Protein AF-A0A7S2LXE4-F1 (afdb_monomer_lite)

Foldseek 3Di:
DDPPPPQDDALQDWFKKKKKFKFADDDDDDPDDDPVSVVLLVVCCQFLNPLGRPPNFMDIWIFMKTWHQAAPCPVVPPPDDDPPPPQCVLLVHDFRTKIATDFDDDPDPDDPDPPGFTTWDQAPVGIDTWDKGIKTKHWAPDDPPFPVDPDDAQLWWIKIKMKMFTQQWDDHDSHTDHHRWIKIKIWTKTDLRSQLRLCVRLVVLVVQLVVLVVVLCQQVDPPRHDCLCVVPDPVSNVVSVVVSVVSVVSNVVSVVVNVSSCVTGDDDDDPDPPPDRDPVSVVVLPPPVFWEWDRDPRDIIIIGFIFMKTFGQRPDQPPDPDPVPRPDRPGDIHGRGTMHMYTDSPD

Structure (mmCIF, N/CA/C/O backbone):
data_AF-A0A7S2LXE4-F1
#
_entry.id   AF-A0A7S2LXE4-F1
#
loop_
_atom_site.group_PDB
_atom_site.id
_atom_site.type_symbol
_atom_site.label_atom_id
_atom_site.label_alt_id
_atom_site.label_comp_id
_atom_site.label_asym_id
_atom_site.label_entity_id
_atom_site.label_seq_id
_atom_site.pdbx_PDB_ins_code
_atom_site.Cartn_x
_atom_site.Cartn_y
_atom_site.Cartn_z
_atom_site.occupancy
_atom_site.B_iso_or_equiv
_atom_site.auth_seq_id
_atom_site.auth_comp_id
_atom_site.auth_asym_id
_atom_site.auth_atom_id
_atom_site.pdbx_PDB_model_num
ATOM 1 N N . SER A 1 1 ? 5.011 38.666 23.857 1.00 33.66 1 SER A N 1
ATOM 2 C CA . SER A 1 1 ? 4.202 37.484 24.203 1.00 33.66 1 SER A CA 1
ATOM 3 C C . SER A 1 1 ? 3.333 37.137 23.012 1.00 33.66 1 SER A C 1
ATOM 5 O O . SER A 1 1 ? 2.252 37.684 22.870 1.00 33.66 1 SER A O 1
ATOM 7 N N . SER A 1 2 ? 3.857 36.337 22.088 1.00 26.86 2 SER A N 1
ATOM 8 C CA . SER A 1 2 ? 3.171 35.932 20.858 1.00 26.86 2 SER A CA 1
ATOM 9 C C . SER A 1 2 ? 2.837 34.451 20.969 1.00 26.86 2 SER A C 1
ATOM 11 O O . SER A 1 2 ? 3.685 33.596 20.729 1.00 26.86 2 SER A O 1
ATOM 13 N N . SER A 1 3 ? 1.612 34.166 21.403 1.00 33.88 3 SER A N 1
ATOM 14 C CA . SER A 1 3 ? 1.005 32.841 21.352 1.00 33.88 3 SER A CA 1
ATOM 15 C C . SER A 1 3 ? 0.672 32.508 19.897 1.00 33.88 3 SER A C 1
ATOM 17 O O . SER A 1 3 ? -0.409 32.832 19.407 1.00 33.88 3 SER A O 1
ATOM 19 N N . SER A 1 4 ? 1.607 31.889 19.183 1.00 31.14 4 SER A N 1
ATOM 20 C CA . SER A 1 4 ? 1.288 31.171 17.952 1.00 31.14 4 SER A CA 1
ATOM 21 C C . SER A 1 4 ? 0.527 29.904 18.343 1.00 31.14 4 SER A C 1
ATOM 23 O O . SER A 1 4 ? 1.124 28.949 18.840 1.00 31.14 4 SER A O 1
ATOM 25 N N . GLN A 1 5 ? -0.796 29.939 18.184 1.00 34.84 5 GLN A N 1
ATOM 26 C CA . GLN A 1 5 ? -1.665 28.767 18.242 1.00 34.84 5 GLN A CA 1
ATOM 27 C C . GLN A 1 5 ? -1.117 27.696 17.290 1.00 34.84 5 GLN A C 1
ATOM 29 O O . GLN A 1 5 ? -1.090 27.887 16.077 1.00 34.84 5 GLN A O 1
ATOM 34 N N . LEU A 1 6 ? -0.654 26.579 17.848 1.00 34.09 6 LEU A N 1
ATOM 35 C CA . LEU A 1 6 ? -0.443 25.341 17.105 1.00 34.09 6 LEU A CA 1
ATOM 36 C C . LEU A 1 6 ? -1.834 24.782 16.774 1.00 34.09 6 LEU A C 1
ATOM 38 O O . LEU A 1 6 ? -2.503 24.246 17.648 1.00 34.09 6 LEU A O 1
ATOM 42 N N . THR A 1 7 ? -2.292 24.958 15.534 1.00 43.12 7 THR A N 1
ATOM 43 C CA . THR A 1 7 ? -3.606 24.503 15.033 1.00 43.12 7 THR A CA 1
ATOM 44 C C . THR A 1 7 ? -3.596 23.067 14.496 1.00 43.12 7 THR A C 1
ATOM 46 O O . THR A 1 7 ? -4.497 22.675 13.764 1.00 43.12 7 THR A O 1
ATOM 49 N N . SER A 1 8 ? -2.591 22.259 14.842 1.00 46.75 8 SER A N 1
ATOM 50 C CA . SER A 1 8 ? -2.578 20.827 14.518 1.00 46.75 8 SER A CA 1
ATOM 51 C C . SER A 1 8 ? -2.371 20.008 15.792 1.00 46.75 8 SER A C 1
ATOM 53 O O . SER A 1 8 ? -1.515 20.378 16.605 1.00 46.75 8 SER A O 1
ATOM 55 N N . PRO A 1 9 ? -3.140 18.919 15.994 1.00 49.88 9 PRO A N 1
ATOM 56 C CA . PRO A 1 9 ? -2.876 17.967 17.063 1.00 49.88 9 PRO A CA 1
ATOM 57 C C . PRO A 1 9 ? -1.416 17.533 16.995 1.00 49.88 9 PRO A C 1
ATOM 59 O O . PRO A 1 9 ? -0.875 17.320 15.906 1.00 49.88 9 PRO A O 1
ATOM 62 N N . SER A 1 10 ? -0.768 17.415 18.153 1.00 50.81 10 SER A N 1
ATOM 63 C CA . SER A 1 10 ? 0.589 16.887 18.190 1.00 50.81 10 SER A CA 1
ATOM 64 C C . SER A 1 10 ? 0.587 15.506 17.521 1.00 50.81 10 SER A C 1
ATOM 66 O O . SER A 1 10 ? -0.286 14.694 17.835 1.00 50.81 10 SER A O 1
ATOM 68 N N . PRO A 1 11 ? 1.565 15.179 16.658 1.00 52.91 11 PRO A N 1
ATOM 69 C CA . PRO A 1 11 ? 1.709 13.814 16.147 1.00 52.91 11 PRO A CA 1
ATOM 70 C C . PRO A 1 11 ? 1.936 12.793 17.281 1.00 52.91 11 PRO A C 1
ATOM 72 O O . PRO A 1 11 ? 1.830 11.591 17.059 1.00 52.91 11 PRO A O 1
ATOM 75 N N . TRP A 1 12 ? 2.227 13.275 18.497 1.00 54.72 12 TRP A N 1
ATOM 76 C CA . TRP A 1 12 ? 2.420 12.493 19.714 1.00 54.72 12 TRP A CA 1
ATOM 77 C C . TRP A 1 12 ? 1.189 12.430 20.625 1.00 54.72 12 TRP A C 1
ATOM 79 O O . TRP A 1 12 ? 1.204 11.659 21.579 1.00 54.72 12 TRP A O 1
ATOM 89 N N . SER A 1 13 ? 0.146 13.229 20.375 1.00 62.81 13 SER A N 1
ATOM 90 C CA . SER A 1 13 ? -1.120 13.132 21.112 1.00 62.81 13 SER A CA 1
ATOM 91 C C . SER A 1 13 ? -2.046 12.116 20.446 1.00 62.81 13 SER A C 1
ATOM 93 O O . SER A 1 13 ? -2.046 12.044 19.214 1.00 62.81 13 SER A O 1
ATOM 95 N N . PRO A 1 14 ? -2.865 11.376 21.216 1.00 78.75 14 PRO A N 1
ATOM 96 C CA . PRO A 1 14 ? -3.896 10.536 20.636 1.00 78.75 14 PRO A CA 1
ATOM 97 C C . PRO A 1 14 ? -4.758 11.336 19.654 1.00 78.75 14 PRO A C 1
ATOM 99 O O . PRO A 1 14 ? -5.302 12.379 20.010 1.00 78.75 14 PRO A O 1
ATOM 102 N N . GLY A 1 15 ? -4.840 10.871 18.410 1.00 83.75 15 GLY A N 1
ATOM 103 C CA . GLY A 1 15 ? -5.604 11.523 17.348 1.00 83.75 15 GLY A CA 1
ATOM 104 C C . GLY A 1 15 ? -6.834 10.707 16.981 1.00 83.75 15 GLY A C 1
ATOM 105 O O . GLY A 1 15 ? -6.774 9.476 17.000 1.00 83.75 15 GLY A O 1
ATOM 106 N N . LYS A 1 16 ? -7.933 11.375 16.616 1.00 88.88 16 LYS A N 1
ATOM 107 C CA . LYS A 1 16 ? -9.127 10.720 16.073 1.00 88.88 16 LYS A CA 1
ATOM 108 C C . LYS A 1 16 ? -9.008 10.555 14.562 1.00 88.88 16 LYS A C 1
ATOM 110 O O . LYS A 1 16 ? -8.626 11.477 13.841 1.00 88.88 16 LYS A O 1
ATOM 115 N N . TRP A 1 17 ? -9.351 9.371 14.083 1.00 90.00 17 TRP A N 1
ATOM 116 C CA . TRP A 1 17 ? -9.263 8.999 12.678 1.00 90.00 17 TRP A CA 1
ATOM 117 C C . TRP A 1 17 ? -10.489 8.209 12.275 1.00 90.00 17 TRP A C 1
ATOM 119 O O . TRP A 1 17 ? -10.990 7.390 13.036 1.00 90.00 17 TRP A O 1
ATOM 129 N N . LYS A 1 18 ? -10.933 8.397 11.039 1.00 91.50 18 LYS A N 1
ATOM 130 C CA . LYS A 1 18 ? -11.927 7.534 10.416 1.00 91.50 18 LYS A CA 1
ATOM 131 C C . LYS A 1 18 ? -11.214 6.528 9.531 1.00 91.50 18 LYS A C 1
ATOM 133 O O . LYS A 1 18 ? -10.588 6.903 8.537 1.00 91.50 18 LYS A O 1
ATOM 138 N N . LEU A 1 19 ? -11.311 5.254 9.892 1.00 92.75 19 LEU A N 1
ATOM 139 C CA . LEU A 1 19 ? -10.871 4.148 9.051 1.00 92.75 19 LEU A CA 1
ATOM 140 C C . LEU A 1 19 ? -12.032 3.705 8.173 1.00 92.75 19 LEU A C 1
ATOM 142 O O . LEU A 1 19 ? -13.178 3.640 8.609 1.00 92.75 19 LEU A O 1
ATOM 146 N N . THR A 1 20 ? -11.732 3.401 6.917 1.00 93.12 20 THR A N 1
ATOM 147 C CA . THR A 1 20 ? -12.692 2.793 5.996 1.00 93.12 20 THR A CA 1
ATOM 148 C C . THR A 1 20 ? -12.093 1.503 5.472 1.00 93.12 20 THR A C 1
ATOM 150 O O . THR A 1 20 ? -11.097 1.538 4.750 1.00 93.12 20 THR A O 1
ATOM 153 N N . LEU A 1 21 ? -12.688 0.375 5.858 1.00 93.62 21 LEU A N 1
ATOM 154 C CA . LEU A 1 21 ? -12.369 -0.933 5.295 1.00 93.62 21 LEU A CA 1
ATOM 155 C C . LEU A 1 21 ? -13.279 -1.189 4.113 1.00 93.62 21 LEU A C 1
ATOM 157 O O . LEU A 1 21 ? -14.471 -0.903 4.162 1.00 93.62 21 LEU A O 1
ATOM 161 N N . ASP A 1 22 ? -12.710 -1.733 3.058 1.00 91.88 22 ASP A N 1
ATOM 162 C CA . ASP A 1 22 ? -13.381 -1.894 1.791 1.00 91.88 22 ASP A CA 1
ATOM 163 C C . ASP A 1 22 ? -13.088 -3.285 1.247 1.00 91.88 22 ASP A C 1
ATOM 165 O O . ASP A 1 22 ? -12.051 -3.534 0.630 1.00 91.88 22 ASP A O 1
ATOM 169 N N . PHE A 1 23 ? -13.984 -4.210 1.574 1.00 90.38 23 PHE A N 1
ATOM 170 C CA . PHE A 1 23 ? -13.889 -5.609 1.196 1.00 90.38 23 PHE A CA 1
ATOM 171 C C . PHE A 1 23 ? -14.494 -5.832 -0.182 1.00 90.38 23 PHE A C 1
ATOM 173 O O . PHE A 1 23 ? -15.566 -5.309 -0.50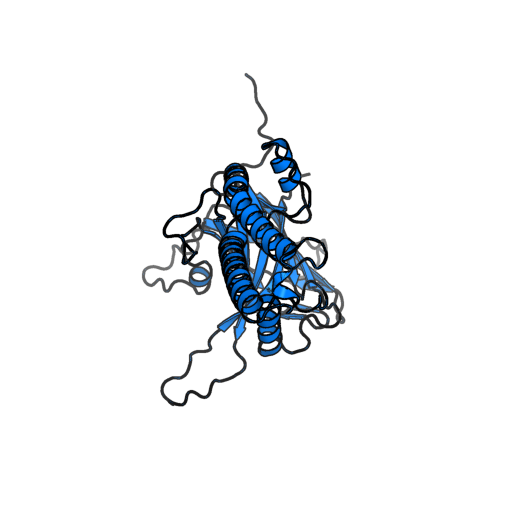3 1.00 90.38 23 PHE A O 1
ATOM 180 N N . GLY A 1 24 ? -13.822 -6.671 -0.961 1.00 83.38 24 GLY A N 1
ATOM 181 C CA . GLY A 1 24 ? -14.204 -6.989 -2.330 1.00 83.38 24 GLY A CA 1
ATOM 182 C C . GLY A 1 24 ? -13.053 -6.781 -3.307 1.00 83.38 24 GLY A C 1
ATOM 183 O O . GLY A 1 24 ? -11.952 -6.361 -2.942 1.00 83.38 24 GLY A O 1
ATOM 184 N N . VAL A 1 25 ? -13.313 -7.111 -4.567 1.00 72.50 25 VAL A N 1
ATOM 185 C CA . VAL A 1 25 ? -12.339 -6.971 -5.650 1.00 72.50 25 VAL A CA 1
ATOM 186 C C . VAL A 1 25 ? -12.519 -5.592 -6.281 1.00 72.50 25 VAL A C 1
ATOM 188 O O . VAL A 1 25 ? -13.587 -5.275 -6.802 1.00 72.50 25 VAL A O 1
ATOM 191 N N . ASP A 1 26 ? -11.478 -4.759 -6.224 1.00 60.88 26 ASP A N 1
ATOM 192 C CA . ASP A 1 26 ? -11.452 -3.492 -6.957 1.00 60.88 26 ASP A CA 1
ATOM 193 C C . ASP A 1 26 ? -11.383 -3.802 -8.470 1.00 60.88 26 ASP A C 1
ATOM 195 O O . ASP A 1 26 ? -10.319 -4.117 -8.996 1.00 60.88 26 ASP A O 1
ATOM 199 N N . GLU A 1 27 ? -12.540 -3.681 -9.126 1.00 53.34 27 GLU A N 1
ATOM 200 C CA . GLU A 1 27 ? -12.789 -3.613 -10.578 1.00 53.34 27 GLU A CA 1
ATOM 201 C C . GLU A 1 27 ? -12.747 -4.909 -11.433 1.00 53.34 27 GLU A C 1
ATOM 203 O O . GLU A 1 27 ? -12.001 -5.854 -11.163 1.00 53.34 27 GLU A O 1
ATOM 208 N N . PRO A 1 28 ? -13.613 -4.982 -12.475 1.00 43.06 28 PRO A N 1
ATOM 209 C CA . PRO A 1 28 ? -13.731 -6.126 -13.380 1.00 43.06 28 PRO A CA 1
ATOM 210 C C . PRO A 1 28 ? -12.501 -6.250 -14.286 1.00 43.06 28 PRO A C 1
ATOM 212 O O . PRO A 1 28 ? -11.845 -5.254 -14.567 1.00 43.06 28 PRO A O 1
ATOM 215 N N . LYS A 1 29 ? -12.236 -7.478 -14.769 1.00 40.59 29 LYS A N 1
ATOM 216 C CA . LYS A 1 29 ? -11.181 -7.846 -15.739 1.00 40.59 29 LYS A CA 1
ATOM 217 C C . LYS A 1 29 ? -10.774 -6.668 -16.651 1.00 40.59 29 LYS A C 1
ATOM 219 O O . LYS A 1 29 ? -11.497 -6.403 -17.611 1.00 40.59 29 LYS A O 1
ATOM 224 N N . PRO A 1 30 ? -9.616 -6.024 -16.436 1.00 36.91 30 PRO A N 1
ATOM 225 C CA . PRO A 1 30 ? -8.906 -5.402 -17.531 1.00 36.91 30 PRO A CA 1
ATOM 226 C C . PRO A 1 30 ? -8.123 -6.504 -18.249 1.00 36.91 30 PRO A C 1
ATOM 228 O O . PRO A 1 30 ? -7.565 -7.404 -17.612 1.00 36.91 30 PRO A O 1
ATOM 231 N N . ASP A 1 31 ? -8.125 -6.461 -19.575 1.00 38.84 31 ASP A N 1
ATOM 232 C CA . ASP A 1 31 ? -7.420 -7.413 -20.423 1.00 38.84 31 ASP A CA 1
ATOM 233 C C . ASP A 1 31 ? -5.986 -7.659 -19.921 1.00 38.84 31 ASP A C 1
ATOM 235 O O . ASP A 1 31 ? -5.164 -6.749 -19.804 1.00 38.84 31 ASP A O 1
ATOM 239 N N . SER A 1 32 ? -5.736 -8.920 -19.558 1.00 42.56 32 SER A N 1
ATOM 240 C CA . SER A 1 32 ? -4.437 -9.594 -19.478 1.00 42.56 32 SER A CA 1
ATOM 241 C C . SER A 1 32 ? -3.198 -8.684 -19.447 1.00 42.56 32 SER A C 1
ATOM 243 O O . SER A 1 32 ? -2.606 -8.425 -20.493 1.00 42.56 32 SER A O 1
ATOM 245 N N . SER A 1 33 ? -2.722 -8.258 -18.271 1.00 40.53 33 SER A N 1
ATOM 246 C CA . SER A 1 33 ? -1.309 -7.827 -18.178 1.00 40.53 33 SER A CA 1
ATOM 247 C C . SER A 1 33 ? -0.642 -7.851 -16.798 1.00 40.53 33 SER A C 1
ATOM 249 O O . SER A 1 33 ? 0.584 -7.736 -16.754 1.00 40.53 33 SER A O 1
ATOM 251 N N . SER A 1 34 ? -1.345 -8.084 -15.680 1.00 47.44 34 SER A N 1
ATOM 252 C CA . SER A 1 34 ? -0.670 -8.301 -14.388 1.00 47.44 34 SER A CA 1
ATOM 253 C C . SER A 1 34 ? -0.882 -9.727 -13.860 1.00 47.44 34 SER A C 1
ATOM 255 O O . SER A 1 34 ? -1.981 -10.131 -13.490 1.00 47.44 34 SER A O 1
ATOM 257 N N . LEU A 1 35 ? 0.194 -10.521 -13.861 1.00 47.66 35 LEU A N 1
ATOM 258 C CA . LEU A 1 35 ? 0.213 -11.885 -13.312 1.00 47.66 35 LEU A CA 1
ATOM 259 C C . LEU A 1 35 ? -0.144 -11.904 -11.810 1.00 47.66 35 LEU A C 1
ATOM 261 O O . LEU A 1 35 ? -0.839 -12.808 -11.362 1.00 47.66 35 LEU A O 1
ATOM 265 N N . GLU A 1 36 ? 0.234 -10.866 -11.056 1.00 47.97 36 GLU A N 1
ATOM 266 C CA . GLU A 1 36 ? 0.019 -10.772 -9.601 1.00 47.97 36 GLU A CA 1
ATOM 267 C C . GLU A 1 36 ? -1.458 -10.605 -9.197 1.00 47.97 36 GLU A C 1
ATOM 269 O O . GLU A 1 36 ? -1.894 -11.145 -8.179 1.00 47.97 36 GLU A O 1
ATOM 274 N N . GLN A 1 37 ? -2.268 -9.894 -9.994 1.00 51.62 37 GLN A N 1
ATOM 275 C CA . GLN A 1 37 ? -3.713 -9.791 -9.735 1.00 51.62 37 GLN A CA 1
ATOM 276 C C . GLN A 1 37 ? -4.424 -11.124 -9.984 1.00 51.62 37 GLN A C 1
ATOM 278 O O . GLN A 1 37 ? -5.415 -11.431 -9.322 1.00 51.62 37 GLN A O 1
ATOM 283 N N . ASN A 1 38 ? -3.901 -11.925 -10.915 1.00 56.78 38 ASN A N 1
ATOM 284 C CA . ASN A 1 38 ? -4.433 -13.247 -11.209 1.00 56.78 38 ASN A CA 1
ATOM 285 C C . ASN A 1 38 ? -4.109 -14.233 -10.076 1.00 56.78 38 ASN A C 1
ATOM 287 O O . ASN A 1 38 ? -4.987 -14.967 -9.644 1.00 56.78 38 ASN A O 1
ATOM 291 N N . GLU A 1 39 ? -2.890 -14.202 -9.530 1.00 60.66 39 GLU A N 1
ATOM 292 C CA . GLU A 1 39 ? -2.493 -15.070 -8.411 1.00 60.66 39 GLU A CA 1
ATOM 293 C C . GLU A 1 39 ? -3.300 -14.805 -7.136 1.00 60.66 39 GLU A C 1
ATOM 295 O O . GLU A 1 39 ? -3.818 -15.751 -6.543 1.00 60.66 39 GLU A O 1
ATOM 300 N N . ASN A 1 40 ? -3.481 -13.537 -6.748 1.00 65.69 40 ASN A N 1
ATOM 301 C CA . ASN A 1 40 ? -4.309 -13.195 -5.587 1.00 65.69 40 ASN A CA 1
ATOM 302 C C . ASN A 1 40 ? -5.764 -13.632 -5.774 1.00 65.69 40 ASN A C 1
ATOM 304 O O . ASN A 1 40 ? -6.369 -14.129 -4.830 1.00 65.69 40 ASN A O 1
ATOM 308 N N . ARG A 1 41 ? -6.321 -13.489 -6.984 1.00 65.06 41 ARG A N 1
ATOM 309 C CA . ARG A 1 41 ? -7.683 -13.942 -7.291 1.00 65.06 41 ARG A CA 1
ATOM 310 C C . ARG A 1 41 ? -7.804 -15.462 -7.227 1.00 65.06 41 ARG A C 1
ATOM 312 O O . ARG A 1 41 ? -8.712 -15.962 -6.584 1.00 65.06 41 ARG A O 1
ATOM 319 N N . ILE A 1 42 ? -6.853 -16.188 -7.811 1.00 65.19 42 ILE A N 1
ATOM 320 C CA . ILE A 1 42 ? -6.803 -17.655 -7.747 1.00 65.19 42 ILE A CA 1
ATOM 321 C C . ILE A 1 42 ? -6.703 -18.133 -6.290 1.00 65.19 42 ILE A C 1
ATOM 323 O O . ILE A 1 42 ? -7.345 -19.114 -5.915 1.00 65.19 42 ILE A O 1
ATOM 327 N N . GLN A 1 43 ? -5.917 -17.450 -5.453 1.00 67.69 43 GLN A N 1
ATOM 328 C CA . GLN A 1 43 ? -5.835 -17.747 -4.020 1.00 67.69 43 GLN A CA 1
ATOM 329 C C . GLN A 1 43 ? -7.147 -17.430 -3.294 1.00 67.69 43 GLN A C 1
ATOM 331 O O . GLN A 1 43 ? -7.600 -18.242 -2.488 1.00 67.69 43 GLN A O 1
ATOM 336 N N . LEU A 1 44 ? -7.778 -16.297 -3.609 1.00 71.12 44 LEU A N 1
ATOM 337 C CA . LEU A 1 44 ? -9.090 -15.917 -3.088 1.00 71.12 44 LEU A CA 1
ATOM 338 C C . LEU A 1 44 ? -10.149 -16.972 -3.399 1.00 71.12 44 LEU A C 1
ATOM 340 O O . LEU A 1 44 ? -10.811 -17.458 -2.487 1.00 71.12 44 LEU A O 1
ATOM 344 N N . ASP A 1 45 ? -10.260 -17.351 -4.670 1.00 69.38 45 ASP A N 1
ATOM 345 C CA 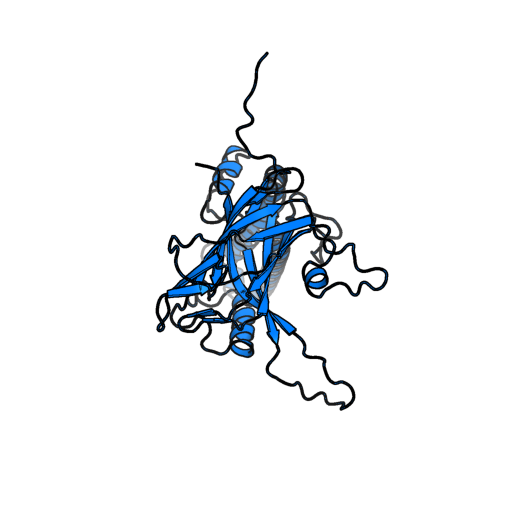. ASP A 1 45 ? -11.236 -18.319 -5.165 1.00 69.38 45 ASP A CA 1
ATOM 346 C C . ASP A 1 45 ? -11.019 -19.671 -4.463 1.00 69.38 45 ASP A C 1
ATOM 348 O O . ASP A 1 45 ? -11.953 -20.289 -3.951 1.00 69.38 45 ASP A O 1
ATOM 352 N N . LYS A 1 46 ? -9.754 -20.084 -4.299 1.00 69.06 46 LYS A N 1
ATOM 353 C CA . LYS A 1 46 ? -9.392 -21.324 -3.601 1.00 69.06 46 LYS A CA 1
ATOM 354 C C . LYS A 1 46 ? -9.723 -21.311 -2.102 1.00 69.06 46 LYS A C 1
ATOM 356 O O . LYS A 1 46 ? -10.059 -22.362 -1.550 1.00 69.06 46 LYS A O 1
ATOM 361 N N . LEU A 1 47 ? -9.568 -20.174 -1.423 1.00 72.12 47 LEU A N 1
ATOM 362 C CA . LEU A 1 47 ? -9.628 -20.089 0.044 1.00 72.12 47 LEU A CA 1
ATOM 363 C C . LEU A 1 47 ? -10.986 -19.597 0.563 1.00 72.12 47 LEU A C 1
ATOM 365 O O . LEU A 1 47 ? -11.527 -20.160 1.518 1.00 72.12 47 LEU A O 1
ATOM 369 N N . LEU A 1 48 ? -11.556 -18.584 -0.086 1.00 71.12 48 LEU A N 1
ATOM 370 C CA . LEU A 1 48 ? -12.820 -17.932 0.271 1.00 71.12 48 LEU A CA 1
ATOM 371 C C . LEU A 1 48 ? -13.987 -18.349 -0.639 1.00 71.12 48 LEU A C 1
ATOM 373 O O . LEU A 1 48 ? -15.143 -18.167 -0.256 1.00 71.12 48 LEU A O 1
ATOM 377 N N . GLY A 1 49 ? -13.699 -19.006 -1.766 1.00 67.56 49 GLY A N 1
ATOM 378 C CA . GLY A 1 49 ? -14.678 -19.547 -2.707 1.00 67.56 49 GLY A CA 1
ATOM 379 C C . GLY A 1 49 ? -14.865 -18.670 -3.945 1.00 67.56 49 GLY A C 1
ATOM 380 O O . GLY A 1 49 ? -14.736 -17.450 -3.879 1.00 67.56 49 GLY A O 1
ATOM 381 N N . ASP A 1 50 ? -15.251 -19.305 -5.054 1.00 66.12 50 ASP A N 1
ATOM 382 C CA . ASP A 1 50 ? -15.347 -18.724 -6.409 1.00 66.12 50 ASP A CA 1
ATOM 383 C C . ASP A 1 50 ? -16.276 -17.500 -6.541 1.00 66.12 50 ASP A C 1
ATOM 385 O O . ASP A 1 50 ? -16.269 -16.804 -7.557 1.00 66.12 50 ASP A O 1
ATOM 389 N N . ASN A 1 51 ? -17.102 -17.242 -5.526 1.00 70.31 51 ASN A N 1
ATOM 390 C CA . ASN A 1 51 ? -18.076 -16.160 -5.536 1.00 70.31 51 ASN A CA 1
ATOM 391 C C . ASN A 1 51 ? -17.613 -14.917 -4.771 1.00 70.31 51 ASN A C 1
ATOM 393 O O . ASN A 1 51 ? -18.317 -13.914 -4.840 1.00 70.31 51 ASN A O 1
ATOM 397 N N . TRP A 1 52 ? -16.481 -14.931 -4.054 1.00 78.31 52 TRP A N 1
ATOM 398 C CA . TRP A 1 52 ? -16.070 -13.789 -3.230 1.00 78.31 52 TRP A CA 1
ATOM 399 C C . TRP A 1 52 ? -15.983 -12.491 -4.046 1.00 78.31 52 TRP A C 1
ATOM 401 O O . TRP A 1 52 ? -15.201 -12.372 -4.988 1.00 78.31 52 TRP A O 1
ATOM 411 N N . GLY A 1 53 ? -16.785 -11.489 -3.676 1.00 73.25 53 GLY A N 1
ATOM 412 C CA . GLY A 1 53 ? -16.827 -10.208 -4.387 1.00 73.25 53 GLY A CA 1
ATOM 413 C C . GLY A 1 53 ? -17.324 -10.303 -5.839 1.00 73.25 53 GLY A C 1
ATOM 414 O O . GLY A 1 53 ? -17.145 -9.357 -6.610 1.00 73.25 53 GLY A O 1
ATOM 415 N N . ALA A 1 54 ? -17.947 -11.421 -6.234 1.00 70.31 54 ALA A N 1
ATOM 416 C CA . ALA A 1 54 ? -18.561 -11.582 -7.549 1.00 70.31 54 ALA A CA 1
ATOM 417 C C . ALA A 1 54 ? -19.694 -10.564 -7.771 1.00 70.31 54 ALA A C 1
ATOM 419 O O . ALA A 1 54 ? -20.282 -10.051 -6.817 1.00 70.31 54 ALA A O 1
ATOM 420 N N . GLU A 1 55 ? -19.967 -10.258 -9.045 1.00 63.59 55 GLU A N 1
ATOM 421 C CA . GLU A 1 55 ? -21.011 -9.315 -9.491 1.00 63.59 55 GLU A CA 1
ATOM 422 C C . GLU A 1 55 ? -20.895 -7.896 -8.897 1.00 63.59 55 GLU A C 1
ATOM 424 O O . GLU A 1 55 ? -21.876 -7.165 -8.792 1.00 63.59 55 GLU A O 1
ATOM 429 N N . GLY A 1 56 ? -19.684 -7.479 -8.508 1.00 65.19 56 GLY A N 1
ATOM 430 C CA . GLY A 1 56 ? -19.470 -6.179 -7.866 1.00 65.19 56 GLY A CA 1
ATOM 431 C C . GLY A 1 56 ? -19.890 -6.154 -6.394 1.00 65.19 56 GLY A C 1
ATOM 432 O O . GLY A 1 56 ? -20.106 -5.076 -5.836 1.00 65.19 56 GLY A O 1
ATOM 433 N N . GLY A 1 57 ? -20.006 -7.324 -5.754 1.00 75.62 57 GLY A N 1
ATOM 434 C CA . GLY A 1 57 ? -20.193 -7.442 -4.314 1.00 75.62 57 GLY A CA 1
ATOM 435 C C . GLY A 1 57 ? -19.082 -6.705 -3.566 1.00 75.62 57 GLY A C 1
ATOM 436 O O . GLY A 1 57 ? -17.919 -7.095 -3.627 1.00 75.62 57 GLY A O 1
ATOM 437 N N . ARG A 1 58 ? -19.449 -5.623 -2.874 1.00 86.44 58 ARG A N 1
ATOM 438 C CA . ARG A 1 58 ? -18.533 -4.765 -2.117 1.00 86.44 58 ARG A CA 1
ATOM 439 C C . ARG A 1 58 ? -19.130 -4.440 -0.756 1.00 86.44 58 ARG A C 1
ATOM 441 O O . ARG A 1 58 ? -20.315 -4.106 -0.651 1.00 86.44 58 ARG A O 1
ATOM 448 N N . LEU A 1 59 ? -18.311 -4.533 0.284 1.00 90.75 59 LEU A N 1
ATOM 449 C CA . LEU A 1 59 ? -18.696 -4.213 1.653 1.00 90.75 59 LEU A CA 1
ATOM 450 C C . LEU A 1 59 ? -17.743 -3.159 2.204 1.00 90.75 59 LEU A C 1
ATOM 452 O O . LEU A 1 59 ? -16.575 -3.431 2.458 1.00 90.75 59 LEU A O 1
ATOM 456 N N . VAL A 1 60 ? -18.279 -1.958 2.406 1.00 92.19 60 VAL A N 1
ATOM 457 C CA . VAL A 1 60 ? -17.548 -0.828 2.977 1.00 92.19 60 VAL A CA 1
ATOM 458 C C . VAL A 1 60 ? -17.961 -0.658 4.434 1.00 92.19 60 VAL A C 1
ATOM 460 O O . VAL A 1 60 ? -19.148 -0.489 4.714 1.00 92.19 60 VAL A O 1
ATOM 463 N N . LEU A 1 61 ? -16.989 -0.689 5.345 1.00 93.25 61 LEU A N 1
ATOM 464 C CA . LEU A 1 61 ? -17.163 -0.491 6.782 1.00 93.25 61 LEU A CA 1
ATOM 465 C C . LEU A 1 61 ? -16.357 0.730 7.247 1.00 93.25 61 LEU A C 1
ATOM 467 O O . LEU A 1 61 ? -15.150 0.616 7.484 1.00 93.25 61 LEU A O 1
ATOM 471 N N . PRO A 1 62 ? -16.999 1.903 7.371 1.00 93.62 62 PRO A N 1
ATOM 472 C CA . PRO A 1 62 ? -16.400 3.062 8.010 1.00 93.62 62 PRO A CA 1
ATOM 473 C C . PRO A 1 62 ? -16.620 3.032 9.530 1.00 93.62 62 PRO A C 1
ATOM 475 O O . PRO A 1 62 ? -17.742 2.816 9.990 1.00 93.62 62 PRO A O 1
ATOM 478 N N . PHE A 1 63 ? -15.571 3.305 10.302 1.00 93.56 63 PHE A N 1
ATOM 479 C CA . PHE A 1 63 ? -15.631 3.485 11.757 1.00 93.56 63 PHE A CA 1
ATOM 480 C C . PHE A 1 63 ? -14.540 4.436 12.235 1.00 93.56 63 PHE A C 1
ATOM 482 O O . PHE A 1 63 ? -13.572 4.717 11.524 1.00 93.56 63 PHE A O 1
ATOM 489 N N . GLU A 1 64 ? -14.710 4.940 13.448 1.00 93.56 64 GLU A N 1
ATOM 490 C CA . GLU A 1 64 ? -13.789 5.889 14.054 1.00 93.56 64 GLU A CA 1
ATOM 491 C C . GLU A 1 64 ? -12.862 5.189 15.043 1.00 93.56 64 GLU A C 1
ATOM 493 O O . GLU A 1 64 ? -13.233 4.218 15.707 1.00 93.56 64 GLU A O 1
ATOM 498 N N . VAL A 1 65 ? -11.630 5.675 15.120 1.00 91.62 65 VAL A N 1
ATOM 499 C CA . VAL A 1 65 ? -10.594 5.162 16.006 1.00 91.62 65 VAL A CA 1
ATOM 500 C C . VAL A 1 65 ? -9.821 6.303 16.652 1.00 91.62 65 VAL A C 1
ATOM 502 O O . VAL A 1 65 ? -9.640 7.367 16.063 1.00 91.62 65 VAL A O 1
ATOM 505 N N . ILE A 1 66 ? -9.305 6.046 17.846 1.00 91.06 66 ILE A N 1
ATOM 506 C CA . ILE A 1 66 ? -8.275 6.842 18.501 1.00 91.06 66 ILE A CA 1
ATOM 507 C C . ILE A 1 66 ? -6.950 6.114 18.308 1.00 91.06 66 ILE A C 1
ATOM 509 O O . ILE A 1 66 ? -6.795 4.959 18.710 1.00 91.06 66 ILE A O 1
ATOM 513 N N . ILE A 1 67 ? -5.992 6.793 17.688 1.00 88.81 67 ILE A N 1
ATOM 514 C CA . ILE A 1 67 ? -4.641 6.278 17.467 1.00 88.81 67 ILE A CA 1
ATOM 515 C C . ILE A 1 67 ? -3.713 6.946 18.464 1.00 88.81 67 ILE A C 1
ATOM 517 O O . ILE A 1 67 ? -3.649 8.171 18.503 1.00 88.81 67 ILE A O 1
ATOM 521 N N . SER A 1 68 ? -2.973 6.147 19.227 1.00 86.19 68 SER A N 1
ATOM 522 C CA . SER A 1 68 ? -1.981 6.618 20.193 1.00 86.19 68 SER A CA 1
ATOM 523 C C . SER A 1 68 ? -0.607 6.025 19.893 1.00 86.19 68 SER A C 1
ATOM 525 O O . SER A 1 68 ? -0.505 4.892 19.420 1.00 86.19 68 SER A O 1
ATOM 527 N N . SER A 1 69 ? 0.454 6.776 20.191 1.00 81.75 69 SER A N 1
ATOM 528 C CA . SER A 1 69 ? 1.842 6.287 20.234 1.00 81.75 69 SER A CA 1
ATOM 529 C C . SER A 1 69 ? 2.141 5.495 21.515 1.00 81.75 69 SER A C 1
ATOM 531 O O . SER A 1 69 ? 3.185 4.861 21.640 1.00 81.75 69 SER A O 1
ATOM 533 N N . GLU A 1 70 ? 1.220 5.495 22.479 1.00 78.00 70 GLU A N 1
ATOM 534 C CA . GLU A 1 70 ? 1.341 4.705 23.695 1.00 78.00 70 GLU A CA 1
ATOM 535 C C . GLU A 1 70 ? 0.792 3.294 23.474 1.00 78.00 70 GLU A C 1
ATOM 537 O O . GLU A 1 70 ? -0.318 3.088 22.978 1.00 78.00 70 GLU A O 1
ATOM 542 N N . THR A 1 71 ? 1.566 2.296 23.886 1.00 70.56 71 THR A N 1
ATOM 543 C CA . THR A 1 71 ? 1.095 0.917 24.020 1.00 70.56 71 THR A CA 1
ATOM 544 C C . THR A 1 71 ? 0.511 0.764 25.421 1.00 70.56 71 THR A C 1
ATOM 546 O O . THR A 1 71 ? 1.242 0.947 26.401 1.00 70.56 71 THR A O 1
ATOM 549 N N . SER A 1 72 ? -0.781 0.448 25.548 1.00 56.59 72 SER A N 1
ATOM 550 C CA . SER A 1 72 ? -1.399 0.240 26.861 1.00 56.59 72 SER A CA 1
ATOM 551 C C . SER A 1 72 ? -0.643 -0.836 27.644 1.00 56.59 72 SER A C 1
ATOM 553 O O . SER A 1 72 ? -0.318 -1.904 27.132 1.00 56.59 72 SER A O 1
ATOM 555 N N . SER A 1 73 ? -0.347 -0.552 28.909 1.00 46.94 73 SER A N 1
ATOM 556 C CA . SER A 1 73 ? 0.457 -1.376 29.819 1.00 46.94 73 SER A CA 1
ATOM 557 C C . SER A 1 73 ? -0.210 -2.682 30.274 1.00 46.94 73 SER A C 1
ATOM 559 O O . SER A 1 73 ? 0.329 -3.357 31.153 1.00 46.94 73 SER A O 1
ATOM 561 N N . THR A 1 74 ? -1.344 -3.067 29.690 1.00 47.69 74 THR A N 1
ATOM 562 C CA . THR A 1 74 ? -2.102 -4.277 30.037 1.00 47.69 74 THR A CA 1
ATOM 563 C C . THR A 1 74 ? -1.316 -5.580 29.828 1.00 47.69 74 THR A C 1
ATOM 565 O O . THR A 1 74 ? -1.609 -6.562 30.502 1.00 47.69 74 THR A O 1
ATOM 568 N N . ASP A 1 75 ? -0.228 -5.564 29.051 1.00 47.25 75 ASP A N 1
ATOM 569 C CA . ASP A 1 75 ? 0.691 -6.705 28.891 1.00 47.25 75 ASP A CA 1
ATOM 570 C C . ASP A 1 75 ? 1.757 -6.843 29.999 1.00 47.25 75 ASP A C 1
ATOM 572 O O . ASP A 1 75 ? 2.536 -7.798 30.012 1.00 47.25 75 ASP A O 1
ATOM 576 N N . LYS A 1 76 ? 1.835 -5.917 30.968 1.00 42.03 76 LYS A N 1
ATOM 577 C CA . LYS A 1 76 ? 2.899 -5.938 31.997 1.00 42.03 76 LYS A CA 1
ATOM 578 C C . LYS A 1 76 ? 2.628 -6.858 33.194 1.00 42.03 76 LYS A C 1
ATOM 580 O O . LYS A 1 76 ? 3.526 -7.035 34.016 1.00 42.03 76 LYS A O 1
ATOM 585 N N . ASN A 1 77 ? 1.448 -7.477 33.292 1.00 34.78 77 ASN A N 1
ATOM 586 C CA . ASN A 1 77 ? 1.102 -8.350 34.425 1.00 34.78 77 ASN A CA 1
ATOM 587 C C . ASN A 1 77 ? 1.370 -9.851 34.196 1.00 34.78 77 ASN A C 1
ATOM 589 O O . ASN A 1 77 ? 1.204 -10.646 35.122 1.00 34.78 77 ASN A O 1
ATOM 593 N N . GLY A 1 78 ? 1.875 -10.257 33.028 1.00 36.91 78 GLY A N 1
ATOM 594 C CA . GLY A 1 78 ? 2.353 -11.621 32.787 1.00 36.91 78 GLY A CA 1
ATOM 595 C C . GLY A 1 78 ? 3.790 -11.818 33.270 1.00 36.91 78 GLY A C 1
ATOM 596 O O . GLY A 1 78 ? 4.729 -11.780 32.476 1.00 36.91 78 GLY A O 1
ATOM 597 N N . ARG A 1 79 ? 3.994 -12.024 34.576 1.00 34.75 79 ARG A N 1
ATOM 598 C CA . ARG A 1 79 ? 5.283 -12.505 35.101 1.00 34.75 79 ARG A CA 1
ATOM 599 C C . ARG A 1 79 ? 5.660 -13.818 34.401 1.00 34.75 79 ARG A C 1
ATOM 601 O O . ARG A 1 79 ? 5.078 -14.852 34.691 1.00 34.75 79 ARG A O 1
ATOM 608 N N . GLY A 1 80 ? 6.673 -13.764 33.537 1.00 35.06 80 GLY A N 1
ATOM 609 C CA . GLY A 1 80 ? 7.508 -14.908 33.170 1.00 35.06 80 GLY A CA 1
ATOM 610 C C . GLY A 1 80 ? 6.846 -16.004 32.334 1.00 35.06 80 GLY A C 1
ATOM 611 O O . GLY A 1 80 ? 6.708 -17.109 32.829 1.00 35.06 80 GLY A O 1
ATOM 612 N N . GLN A 1 81 ? 6.513 -15.711 31.075 1.00 39.97 81 GLN A N 1
ATOM 613 C CA . GLN A 1 81 ? 6.551 -16.623 29.910 1.00 39.97 81 GLN A CA 1
ATOM 614 C C . GLN A 1 81 ? 5.814 -15.929 28.758 1.00 39.97 81 GLN A C 1
ATOM 616 O O . GLN A 1 81 ? 4.624 -16.130 28.550 1.00 39.97 81 GLN A O 1
ATOM 621 N N . ALA A 1 82 ? 6.497 -15.050 28.026 1.00 37.81 82 ALA A N 1
ATOM 622 C CA . ALA A 1 82 ? 5.889 -14.402 26.870 1.00 37.81 82 ALA A CA 1
ATOM 623 C C . ALA A 1 82 ? 6.181 -15.238 25.621 1.00 37.81 82 ALA A C 1
ATOM 625 O O . ALA A 1 82 ? 7.173 -15.010 24.929 1.00 37.81 82 ALA A O 1
ATOM 626 N N . ASN A 1 83 ? 5.305 -16.200 25.325 1.00 41.28 83 ASN A N 1
ATOM 627 C CA . ASN A 1 83 ? 5.037 -16.482 23.919 1.00 41.28 83 ASN A CA 1
ATOM 628 C C . ASN A 1 83 ? 4.583 -15.146 23.309 1.00 41.28 83 ASN A C 1
ATOM 630 O O . ASN A 1 83 ? 3.685 -14.525 23.884 1.00 41.28 83 ASN A O 1
ATOM 634 N N . PRO A 1 84 ? 5.204 -14.648 22.225 1.00 53.84 84 PRO A N 1
ATOM 635 C CA . PRO A 1 84 ? 4.655 -13.491 21.536 1.00 53.84 84 PRO A CA 1
ATOM 636 C C . PRO A 1 84 ? 3.220 -13.854 21.157 1.00 53.84 84 PRO A C 1
ATOM 638 O O . PRO A 1 84 ? 2.994 -14.903 20.548 1.00 53.84 84 PRO A O 1
ATOM 641 N N . SER A 1 85 ? 2.252 -13.040 21.580 1.00 65.75 85 SER A N 1
ATOM 642 C CA . SER A 1 85 ? 0.867 -13.244 21.172 1.00 65.75 85 SER A CA 1
ATOM 643 C C . SER A 1 85 ? 0.812 -13.306 19.638 1.00 65.75 85 SER A C 1
ATOM 645 O O . SER A 1 85 ? 1.674 -12.740 18.951 1.00 65.75 85 SER A O 1
ATOM 647 N N . VAL A 1 86 ? -0.147 -14.044 19.073 1.00 67.25 86 VAL A N 1
ATOM 648 C CA . VAL A 1 86 ? -0.252 -14.210 17.611 1.00 67.25 86 VAL A CA 1
ATOM 649 C C . VAL A 1 86 ? -0.258 -12.838 16.923 1.00 67.25 86 VAL A C 1
ATOM 651 O O . VAL A 1 86 ? 0.401 -12.662 15.897 1.00 67.25 86 VAL A O 1
ATOM 654 N N . GLU A 1 87 ? -0.855 -11.824 17.555 1.00 68.12 87 GLU A N 1
ATOM 655 C CA . GLU A 1 87 ? -0.899 -10.466 17.020 1.00 68.12 87 GLU A CA 1
ATOM 656 C C . GLU A 1 87 ? 0.482 -9.777 16.946 1.00 68.12 87 GLU A C 1
ATOM 658 O O . GLU A 1 87 ? 0.775 -9.077 15.973 1.00 68.12 87 GLU A O 1
ATOM 663 N N . MET A 1 88 ? 1.380 -10.018 17.911 1.00 70.06 88 MET A N 1
ATOM 664 C CA . MET A 1 88 ? 2.760 -9.496 17.887 1.00 70.06 88 MET A CA 1
ATOM 665 C C . MET A 1 88 ? 3.581 -10.096 16.739 1.00 70.06 88 MET A C 1
ATOM 667 O O . MET A 1 88 ? 4.389 -9.407 16.107 1.00 70.06 88 MET A O 1
ATOM 671 N N . THR A 1 89 ? 3.361 -11.379 16.445 1.00 73.38 89 THR A N 1
ATOM 672 C CA . THR A 1 89 ? 4.000 -12.069 15.314 1.00 73.38 89 THR A CA 1
ATOM 673 C C . THR A 1 89 ? 3.554 -11.465 13.982 1.00 73.38 89 THR A C 1
ATOM 675 O O . THR A 1 89 ? 4.372 -11.243 13.090 1.00 73.38 89 THR A O 1
ATOM 678 N N . TRP A 1 90 ? 2.273 -11.121 13.865 1.00 72.69 90 TRP A N 1
ATOM 679 C CA . TRP A 1 90 ? 1.681 -10.541 12.659 1.00 72.69 90 TRP A CA 1
ATOM 680 C C . TRP A 1 90 ? 2.137 -9.106 12.374 1.00 72.69 90 TRP A C 1
ATOM 682 O O . TRP A 1 90 ? 2.353 -8.732 11.217 1.00 72.69 90 TRP A O 1
ATOM 692 N N . LEU A 1 91 ? 2.373 -8.316 13.425 1.00 81.00 91 LEU A N 1
ATOM 693 C CA . LEU A 1 91 ? 3.026 -7.008 13.310 1.00 81.00 91 LEU A CA 1
ATOM 694 C C . LEU A 1 91 ? 4.509 -7.099 12.929 1.00 81.00 91 LEU A C 1
ATOM 696 O O . LEU A 1 91 ? 5.116 -6.083 12.591 1.00 81.00 91 LEU A O 1
ATOM 700 N N . GLY A 1 92 ? 5.105 -8.294 12.991 1.00 78.19 92 GLY A N 1
ATOM 701 C CA . GLY A 1 92 ? 6.506 -8.535 12.656 1.00 78.19 92 GLY A CA 1
ATOM 702 C C . GLY A 1 92 ? 7.498 -8.000 13.691 1.00 78.19 92 GLY A C 1
ATOM 703 O O . GLY A 1 92 ? 8.679 -7.836 13.366 1.00 78.19 92 GLY A O 1
ATOM 704 N N . GLY A 1 93 ? 7.051 -7.642 14.901 1.00 81.12 93 GLY A N 1
ATOM 705 C CA . GLY A 1 93 ? 7.897 -7.043 15.934 1.00 81.12 93 GLY A CA 1
ATOM 706 C C . GLY A 1 93 ? 7.150 -6.116 16.891 1.00 81.12 93 GLY A C 1
ATOM 707 O O . GLY A 1 93 ? 5.926 -6.122 16.961 1.00 81.12 93 GLY A O 1
ATOM 708 N N . LYS A 1 94 ? 7.915 -5.320 17.651 1.00 83.25 94 LYS A N 1
ATOM 709 C CA . LYS A 1 94 ? 7.357 -4.447 18.692 1.00 83.25 94 LYS A CA 1
ATOM 710 C C . LYS A 1 94 ? 6.437 -3.375 18.086 1.00 83.25 94 LYS A C 1
ATOM 712 O O . LYS A 1 94 ? 6.848 -2.741 17.109 1.00 83.25 94 LYS A O 1
ATOM 717 N N . PRO A 1 95 ? 5.248 -3.155 18.670 1.00 86.19 95 PRO A N 1
ATOM 718 C CA . PRO A 1 95 ? 4.320 -2.130 18.224 1.00 86.19 95 PRO A CA 1
ATOM 719 C C . PRO A 1 95 ? 4.900 -0.736 18.455 1.00 86.19 95 PRO A C 1
ATOM 721 O O . PRO A 1 95 ? 5.669 -0.505 19.390 1.00 86.19 95 PRO A O 1
ATOM 724 N N . THR A 1 96 ? 4.495 0.181 17.590 1.00 86.00 96 THR A N 1
ATOM 725 C CA . THR A 1 96 ? 4.759 1.612 17.717 1.00 86.00 96 THR A CA 1
ATOM 726 C C . THR A 1 96 ? 3.710 2.285 18.600 1.00 86.00 96 THR A C 1
ATOM 728 O O . THR A 1 96 ? 4.029 3.245 19.287 1.00 86.00 96 THR A O 1
ATOM 731 N N . GLY A 1 97 ? 2.481 1.764 18.628 1.00 86.75 97 GLY A N 1
ATOM 732 C CA . GLY A 1 97 ? 1.411 2.309 19.454 1.00 86.75 97 GLY A CA 1
ATOM 733 C C . GLY A 1 97 ? 0.130 1.479 19.403 1.00 86.75 97 GLY A C 1
ATOM 734 O O . GLY A 1 97 ? 0.133 0.337 18.931 1.00 86.75 97 GLY A O 1
ATOM 735 N N . SER A 1 98 ? -0.968 2.052 19.896 1.00 88.50 98 SER A N 1
ATOM 736 C CA . SER A 1 98 ? -2.277 1.398 20.007 1.00 88.50 98 SER A CA 1
ATOM 737 C C . SER A 1 98 ? -3.364 2.073 19.170 1.00 88.50 98 SER A C 1
ATOM 739 O O . SER A 1 98 ? -3.270 3.252 18.822 1.00 88.50 98 SER A O 1
ATOM 741 N N . ILE A 1 99 ? -4.388 1.292 18.823 1.00 90.12 99 ILE A N 1
ATOM 742 C CA . ILE A 1 99 ? -5.602 1.733 18.133 1.00 90.12 99 ILE A CA 1
ATOM 743 C C . ILE A 1 99 ? -6.800 1.320 18.985 1.00 90.12 99 ILE A C 1
ATOM 745 O O . ILE A 1 99 ? -6.975 0.139 19.283 1.00 90.12 99 ILE A O 1
ATOM 749 N N . GLN A 1 100 ? -7.644 2.277 19.351 1.00 91.25 100 GLN A N 1
ATOM 750 C CA . GLN A 1 100 ? -8.893 2.031 20.071 1.00 91.25 100 GLN A CA 1
ATOM 751 C C . GLN A 1 100 ? -10.066 2.423 19.182 1.00 91.25 100 GLN A C 1
ATOM 753 O O . GLN A 1 100 ? -10.070 3.522 18.640 1.00 91.25 100 GLN A O 1
ATOM 758 N N . CYS A 1 101 ? -11.049 1.545 19.010 1.00 90.12 101 CYS A N 1
ATOM 759 C CA . CYS A 1 101 ? -12.238 1.871 18.228 1.00 90.12 101 CYS A CA 1
ATOM 760 C C . CYS A 1 101 ? -13.200 2.718 19.073 1.00 90.12 101 CYS A C 1
ATOM 762 O O . CYS A 1 101 ? -13.398 2.430 20.252 1.00 90.12 101 CYS A O 1
ATOM 764 N N . ILE A 1 102 ? -13.774 3.765 18.479 1.00 89.69 102 ILE A N 1
ATOM 765 C CA . ILE A 1 102 ? -14.752 4.633 19.143 1.00 89.69 102 ILE A CA 1
ATOM 766 C C . ILE A 1 102 ? -16.143 4.014 18.940 1.00 89.69 102 ILE A C 1
ATOM 768 O O . ILE A 1 102 ? -16.533 3.782 17.789 1.00 89.69 102 ILE A O 1
ATOM 772 N N . PRO A 1 103 ? -16.882 3.701 20.017 1.00 87.00 103 PRO A N 1
ATOM 773 C CA . PRO A 1 103 ? -18.257 3.229 19.916 1.00 87.00 103 PRO A CA 1
ATOM 774 C C . PRO A 1 103 ? -19.149 4.255 19.218 1.00 87.00 103 PRO A C 1
ATOM 776 O O . PRO A 1 103 ? -19.007 5.454 19.446 1.00 87.00 103 PRO A O 1
ATOM 779 N N . LYS A 1 104 ? -20.116 3.795 18.424 1.00 82.00 104 LYS A N 1
ATOM 780 C CA . LYS A 1 104 ? -21.241 4.650 18.038 1.00 82.00 104 LYS A CA 1
ATOM 781 C C . LYS A 1 104 ? -22.220 4.724 19.206 1.00 82.00 104 LYS A C 1
ATOM 783 O O . LYS A 1 104 ? -22.710 3.692 19.658 1.00 82.00 104 LYS A O 1
ATOM 788 N N . GLU A 1 105 ? -22.507 5.933 19.678 1.00 68.12 105 GLU A N 1
ATOM 789 C CA . GLU A 1 105 ? -23.587 6.165 20.638 1.00 68.12 105 GLU A CA 1
ATOM 790 C C . GLU A 1 105 ? -24.930 5.855 19.959 1.00 68.12 105 GLU A C 1
ATOM 792 O O . GLU A 1 105 ? -25.260 6.417 18.912 1.00 68.12 105 GLU A O 1
ATOM 797 N N . THR A 1 106 ? -25.705 4.931 20.526 1.00 57.66 106 THR A N 1
ATOM 798 C CA . THR A 1 106 ? -27.127 4.787 20.201 1.00 57.66 106 THR A CA 1
ATOM 799 C C . THR A 1 106 ? -27.915 5.682 21.140 1.00 57.66 106 THR A C 1
ATOM 801 O O . THR A 1 106 ? -27.860 5.479 22.346 1.00 57.66 106 THR A O 1
ATOM 804 N N . ASN A 1 107 ? -28.671 6.633 20.589 1.00 53.50 107 ASN A N 1
ATOM 805 C CA . ASN A 1 107 ? -29.573 7.533 21.327 1.00 53.50 107 ASN A CA 1
ATOM 806 C C . ASN A 1 107 ? -30.768 6.821 22.006 1.00 53.50 107 ASN A C 1
ATOM 808 O O . ASN A 1 107 ? -31.727 7.483 22.394 1.00 53.50 107 ASN A O 1
ATOM 812 N N . ASP A 1 108 ? -30.749 5.493 22.117 1.00 49.94 108 ASP A N 1
ATOM 813 C CA . ASP A 1 108 ? -31.862 4.714 22.651 1.00 49.94 108 ASP A CA 1
ATOM 814 C C . ASP A 1 108 ? -31.572 4.350 24.113 1.00 49.94 108 ASP A C 1
ATOM 816 O O . ASP A 1 108 ? -30.896 3.367 24.411 1.00 49.94 108 ASP A O 1
ATOM 820 N N . ASP A 1 109 ? -32.100 5.180 25.012 1.00 50.00 109 ASP A N 1
ATOM 821 C CA . ASP A 1 109 ? -32.006 5.131 26.481 1.00 50.00 109 ASP A CA 1
ATOM 822 C C . ASP A 1 109 ? -32.627 3.876 27.156 1.00 50.00 109 ASP A C 1
ATOM 824 O O . ASP A 1 109 ? -32.792 3.862 28.374 1.00 50.00 109 ASP A O 1
ATOM 828 N N . GLU A 1 110 ? -32.999 2.806 26.437 1.00 48.94 110 GLU A N 1
ATOM 829 C CA . GLU A 1 110 ? -33.834 1.731 27.019 1.00 48.94 110 GLU A CA 1
ATOM 830 C C . GLU A 1 110 ? -33.546 0.288 26.546 1.00 48.94 110 GLU A C 1
ATOM 832 O O . GLU A 1 110 ? -34.472 -0.495 26.328 1.00 48.94 110 GLU A O 1
ATOM 837 N N . SER A 1 111 ? -32.288 -0.155 26.444 1.00 47.09 111 SER A N 1
ATOM 838 C CA . SER A 1 111 ? -32.048 -1.609 26.351 1.00 47.09 111 SER A CA 1
ATOM 839 C C . SER A 1 111 ? -30.786 -2.079 27.067 1.00 47.09 111 SER A C 1
ATOM 841 O O . SER A 1 111 ? -29.684 -1.684 26.699 1.00 47.09 111 SER A O 1
ATOM 843 N N . ASP A 1 112 ? -30.986 -2.989 28.025 1.00 46.06 112 ASP A N 1
ATOM 844 C CA . ASP A 1 112 ? -30.025 -3.714 28.879 1.00 46.06 112 ASP A CA 1
ATOM 845 C C . ASP A 1 112 ? -28.977 -4.584 28.136 1.00 46.06 112 ASP A C 1
ATOM 847 O O . ASP A 1 112 ? -28.353 -5.457 28.737 1.00 46.06 112 ASP A O 1
ATOM 851 N N . ASP A 1 113 ? -28.728 -4.347 26.847 1.00 49.12 113 ASP A N 1
ATOM 852 C CA . ASP A 1 113 ? -27.664 -5.006 26.091 1.00 49.12 113 ASP A CA 1
ATOM 853 C C . ASP A 1 113 ? -26.602 -3.966 25.703 1.00 49.12 113 ASP A C 1
ATOM 855 O O . ASP A 1 113 ? -26.696 -3.317 24.659 1.00 49.12 113 ASP A O 1
ATOM 859 N N . GLU A 1 114 ? -25.562 -3.830 26.537 1.00 56.47 114 GLU A N 1
ATOM 860 C CA . GLU A 1 114 ? -24.339 -3.027 26.323 1.00 56.47 114 GLU A CA 1
ATOM 861 C C . GLU A 1 114 ? -23.494 -3.532 25.123 1.00 56.47 114 GLU A C 1
ATOM 863 O O . GLU A 1 114 ? -22.280 -3.732 25.208 1.00 56.47 114 GLU A O 1
ATOM 868 N N . GLN A 1 115 ? -24.106 -3.794 23.967 1.00 61.47 115 GLN A N 1
ATOM 869 C CA . GLN A 1 115 ? -23.386 -4.204 22.767 1.00 61.47 115 GLN A CA 1
ATOM 870 C C . GLN A 1 115 ? -22.760 -2.987 22.083 1.00 61.47 115 GLN A C 1
ATOM 872 O O . GLN A 1 115 ? -23.337 -2.334 21.207 1.00 61.47 115 GLN A O 1
ATOM 877 N N . ILE A 1 116 ? -21.522 -2.716 22.491 1.00 80.06 116 ILE A N 1
ATOM 878 C CA . ILE A 1 116 ? -20.624 -1.740 21.877 1.00 80.06 116 ILE A CA 1
ATOM 879 C C . ILE A 1 116 ? -20.417 -2.105 20.400 1.00 80.06 116 ILE A C 1
ATOM 881 O O . ILE A 1 116 ? -19.802 -3.122 20.072 1.00 80.06 116 ILE A O 1
ATOM 885 N N . HIS A 1 117 ? -20.889 -1.251 19.493 1.00 86.56 117 HIS A N 1
ATOM 886 C CA . HIS A 1 117 ? -20.684 -1.398 18.052 1.00 86.56 117 HIS A CA 1
ATOM 887 C C . HIS A 1 117 ? -19.964 -0.174 17.481 1.00 86.56 117 HIS A C 1
ATOM 889 O O . HIS A 1 117 ? -20.084 0.937 17.989 1.00 86.56 117 HIS A O 1
ATOM 895 N N . HIS A 1 118 ? -19.195 -0.390 16.416 1.00 90.81 118 HIS A N 1
ATOM 896 C CA . HIS A 1 118 ? -18.268 0.603 15.857 1.00 90.81 118 HIS A CA 1
ATOM 897 C C . HIS A 1 118 ? -18.611 0.959 14.407 1.00 90.81 118 HIS A C 1
ATOM 899 O O . HIS A 1 118 ? -18.445 2.097 13.975 1.00 90.81 118 HIS A O 1
ATOM 905 N N . ALA A 1 119 ? -19.138 -0.006 13.651 1.00 91.50 119 ALA A N 1
ATOM 906 C CA . ALA A 1 119 ? -19.650 0.202 12.301 1.00 91.50 119 ALA A CA 1
ATOM 907 C C . ALA A 1 119 ? -21.035 -0.429 12.152 1.00 91.50 119 ALA A C 1
ATOM 909 O O . ALA A 1 119 ? -21.415 -1.322 12.910 1.00 91.50 119 ALA A O 1
ATOM 910 N N . THR A 1 120 ? -21.774 0.024 11.143 1.00 91.50 120 THR A N 1
ATOM 911 C CA . THR A 1 120 ? -23.023 -0.607 10.711 1.00 91.50 120 THR A CA 1
ATOM 912 C C . THR A 1 120 ? -23.003 -0.814 9.202 1.00 91.50 120 THR A C 1
ATOM 914 O O . THR A 1 120 ? -22.333 -0.080 8.470 1.00 91.50 120 THR A O 1
ATOM 917 N N . TYR A 1 121 ? -23.693 -1.847 8.729 1.00 91.81 121 TYR A N 1
ATOM 918 C CA . TYR A 1 121 ? -23.888 -2.118 7.304 1.00 91.81 121 TYR A CA 1
ATOM 919 C C . TYR A 1 121 ? -25.267 -2.731 7.069 1.00 91.81 121 TYR A C 1
ATOM 921 O O . TYR A 1 121 ? -25.903 -3.209 7.998 1.00 91.81 121 TYR A O 1
ATOM 929 N N . ILE A 1 122 ? -25.740 -2.726 5.824 1.00 90.06 122 ILE A N 1
ATOM 930 C CA . ILE A 1 122 ? -27.059 -3.266 5.470 1.00 90.06 122 ILE A CA 1
ATOM 931 C C . ILE A 1 122 ? -26.881 -4.553 4.666 1.00 90.06 122 ILE A C 1
ATOM 933 O O . ILE A 1 122 ? -26.104 -4.588 3.704 1.00 90.06 122 ILE A O 1
ATOM 937 N N . ASN A 1 123 ? -27.627 -5.593 5.037 1.00 89.50 123 ASN A N 1
ATOM 938 C CA . ASN A 1 123 ? -27.781 -6.822 4.262 1.00 89.50 123 ASN A CA 1
ATOM 939 C C . ASN A 1 123 ? -29.266 -7.229 4.158 1.00 89.50 123 ASN A C 1
ATOM 941 O O . ASN A 1 123 ? -30.168 -6.450 4.464 1.00 89.50 123 ASN A O 1
ATOM 945 N N . ASN A 1 124 ? -29.531 -8.456 3.704 1.00 86.88 124 ASN A N 1
ATOM 946 C CA . ASN A 1 124 ? -30.883 -9.014 3.579 1.00 86.88 124 ASN A CA 1
ATOM 947 C C . ASN A 1 124 ? -31.638 -9.160 4.917 1.00 86.88 124 ASN A C 1
ATOM 949 O O . ASN A 1 124 ? -32.857 -9.305 4.899 1.00 86.88 124 ASN A O 1
ATOM 953 N N . LYS A 1 125 ? -30.941 -9.111 6.058 1.00 89.25 125 LYS A N 1
ATOM 954 C CA . LYS A 1 125 ? -31.512 -9.144 7.413 1.00 89.25 125 LYS A CA 1
ATOM 955 C C . LYS A 1 125 ? -31.720 -7.736 7.997 1.00 89.25 125 LYS A C 1
ATOM 957 O O . LYS A 1 125 ? -32.082 -7.614 9.161 1.00 89.25 125 LYS A O 1
ATOM 962 N N . GLY A 1 126 ? -31.503 -6.681 7.207 1.00 90.56 126 GLY A N 1
ATOM 963 C CA . GLY A 1 126 ? -31.621 -5.286 7.634 1.00 90.56 126 GLY A CA 1
ATOM 964 C C . GLY A 1 126 ? -30.282 -4.679 8.052 1.00 90.56 126 GLY A C 1
ATOM 965 O O . GLY A 1 126 ? -29.225 -5.087 7.565 1.00 90.56 126 GLY A O 1
ATOM 966 N N . GLU A 1 127 ? -30.328 -3.679 8.933 1.00 90.69 127 GLU A N 1
ATOM 967 C CA . GLU A 1 127 ? -29.123 -3.069 9.498 1.00 90.69 127 GLU A CA 1
ATOM 968 C C . GLU A 1 127 ? -28.431 -4.043 10.458 1.00 90.69 127 GLU A C 1
ATOM 970 O O . GLU A 1 127 ? -29.034 -4.585 11.379 1.00 90.69 127 GLU A O 1
ATOM 975 N N . GLN A 1 128 ? -27.148 -4.271 10.215 1.00 91.31 128 GLN A N 1
ATOM 976 C CA . GLN A 1 128 ? -26.266 -5.104 11.012 1.00 91.31 128 GLN A CA 1
ATOM 977 C C . GLN A 1 128 ? -25.242 -4.221 11.716 1.00 91.31 128 GLN A C 1
ATOM 979 O O . GLN A 1 128 ? -24.723 -3.262 11.137 1.00 91.31 128 GLN A O 1
ATOM 984 N N . ARG A 1 129 ? -24.914 -4.576 12.956 1.00 91.62 129 ARG A N 1
ATOM 985 C CA . ARG A 1 129 ? -23.907 -3.899 13.779 1.00 91.62 129 ARG A CA 1
ATOM 986 C C . ARG A 1 129 ? -22.598 -4.677 13.730 1.00 91.62 129 ARG A C 1
ATOM 988 O O . ARG A 1 129 ? -22.621 -5.899 13.644 1.00 91.62 129 ARG A O 1
ATOM 995 N N . VAL A 1 130 ? -21.460 -3.990 13.775 1.00 91.56 130 VAL A N 1
ATOM 996 C CA . VAL A 1 130 ? -20.121 -4.599 13.741 1.00 91.56 130 VAL A CA 1
ATOM 997 C C . VAL A 1 130 ? -19.338 -4.186 14.972 1.00 91.56 130 VAL A C 1
ATOM 999 O O . VAL A 1 130 ? -19.226 -2.995 15.278 1.00 91.56 130 VAL A O 1
ATOM 1002 N N . GLN A 1 131 ? -18.753 -5.170 15.644 1.00 92.56 131 GLN A N 1
ATOM 1003 C CA . GLN A 1 131 ? -17.876 -4.969 16.784 1.00 92.56 131 GLN A CA 1
ATOM 1004 C C . GLN A 1 131 ? -16.427 -5.268 16.385 1.00 92.56 131 GLN A C 1
ATOM 1006 O O . GLN A 1 131 ? -16.126 -6.285 15.762 1.00 92.56 131 GLN A O 1
ATOM 1011 N N . ILE A 1 132 ? -15.526 -4.356 16.745 1.00 91.50 132 ILE A N 1
ATOM 1012 C CA . ILE A 1 132 ? -14.110 -4.401 16.396 1.00 91.50 132 ILE A CA 1
ATOM 1013 C C . ILE A 1 132 ? -13.331 -4.245 17.696 1.00 91.50 132 ILE A C 1
ATOM 1015 O O . ILE A 1 132 ? -13.562 -3.299 18.448 1.00 91.50 132 ILE A O 1
ATOM 1019 N N . SER A 1 133 ? -12.436 -5.182 17.992 1.00 89.94 133 SER A N 1
ATOM 1020 C CA . SER A 1 133 ? -11.576 -5.066 19.169 1.00 89.94 133 SER A CA 1
ATOM 1021 C C . SER A 1 133 ? -10.479 -4.019 18.949 1.00 89.94 133 SER A C 1
ATOM 1023 O O . SER A 1 133 ? -10.044 -3.818 17.809 1.00 89.94 133 SER A O 1
ATOM 1025 N N . PRO A 1 134 ? -9.976 -3.389 20.026 1.00 89.00 134 PRO A N 1
ATOM 1026 C CA . PRO A 1 134 ? -8.759 -2.589 19.967 1.00 89.00 134 PRO A CA 1
ATOM 1027 C C . PRO A 1 134 ? -7.592 -3.364 19.347 1.00 89.00 134 PRO A C 1
ATOM 1029 O O . PRO A 1 134 ? -7.478 -4.583 19.494 1.00 89.00 134 PRO A O 1
ATOM 1032 N N . GLY A 1 135 ? -6.719 -2.634 18.665 1.00 89.62 135 GLY A N 1
ATOM 1033 C CA . GLY A 1 135 ? -5.574 -3.176 17.951 1.00 89.62 135 GLY A CA 1
ATOM 1034 C C . GLY A 1 135 ? -4.279 -2.453 18.287 1.00 89.62 135 GLY A C 1
ATOM 1035 O O . GLY A 1 135 ? -4.226 -1.543 19.118 1.00 89.62 135 GLY A O 1
ATOM 1036 N N . LEU A 1 136 ? -3.216 -2.844 17.596 1.00 90.31 136 LEU A N 1
ATOM 1037 C CA . LEU A 1 136 ? -1.919 -2.183 17.668 1.00 90.31 136 LEU A CA 1
ATOM 1038 C C . LEU A 1 136 ? -1.432 -1.866 16.260 1.00 90.31 136 LEU A C 1
ATOM 1040 O O . LEU A 1 136 ? -1.826 -2.502 15.278 1.00 90.31 136 LEU A O 1
ATOM 1044 N N . TRP A 1 137 ? -0.538 -0.890 16.174 1.00 90.56 137 TRP A N 1
ATOM 1045 C CA . TRP A 1 137 ? 0.083 -0.497 14.920 1.00 90.56 137 TRP A CA 1
ATOM 1046 C C . TRP A 1 137 ? 1.592 -0.399 15.059 1.00 90.56 137 TRP A C 1
ATOM 1048 O O . TRP A 1 137 ? 2.142 -0.224 16.148 1.00 90.56 137 TRP A O 1
ATOM 1058 N N . ARG A 1 138 ? 2.268 -0.534 13.924 1.00 89.88 138 ARG A N 1
ATOM 1059 C CA . ARG A 1 138 ? 3.711 -0.473 13.795 1.00 89.88 138 ARG A CA 1
ATOM 1060 C C . ARG A 1 138 ? 4.093 0.214 12.498 1.00 89.88 138 ARG A C 1
ATOM 1062 O O . ARG A 1 138 ? 3.596 -0.133 11.428 1.00 89.88 138 ARG A O 1
ATOM 1069 N N . ASN A 1 139 ? 5.036 1.137 12.602 1.00 88.94 139 ASN A N 1
ATOM 1070 C CA . ASN A 1 139 ? 5.747 1.668 11.454 1.00 88.94 139 ASN A CA 1
ATOM 1071 C C . ASN A 1 139 ? 7.098 0.961 11.314 1.00 88.94 139 ASN A C 1
ATOM 1073 O O . ASN A 1 139 ? 7.965 1.068 12.182 1.00 88.94 139 ASN A O 1
ATOM 1077 N N . GLU A 1 140 ? 7.270 0.207 10.237 1.00 87.56 140 GLU A N 1
ATOM 1078 C CA . GLU A 1 140 ? 8.518 -0.479 9.931 1.00 87.56 140 GLU A CA 1
ATOM 1079 C C . GLU A 1 140 ? 9.390 0.414 9.046 1.00 87.56 140 GLU A C 1
ATOM 1081 O O . GLU A 1 140 ? 8.956 0.789 7.952 1.00 87.56 140 GLU A O 1
ATOM 1086 N N . PRO A 1 141 ? 10.622 0.745 9.473 1.00 84.56 141 PRO A N 1
ATOM 1087 C CA . PRO A 1 141 ? 11.530 1.508 8.630 1.00 84.56 141 PRO A CA 1
ATOM 1088 C C . PRO A 1 141 ? 11.862 0.728 7.347 1.00 84.56 141 PRO A C 1
ATOM 1090 O O . PRO A 1 141 ? 11.811 -0.509 7.346 1.00 84.56 141 PRO A O 1
ATOM 1093 N N . PRO A 1 142 ? 12.245 1.425 6.262 1.00 85.00 142 PRO A N 1
ATOM 1094 C CA . PRO A 1 142 ? 12.645 0.774 5.024 1.00 85.00 142 PRO A CA 1
ATOM 1095 C C . PRO A 1 142 ? 13.786 -0.207 5.292 1.00 85.00 142 PRO A C 1
ATOM 1097 O O . PRO A 1 142 ? 14.778 0.121 5.942 1.00 85.00 142 PRO A O 1
ATOM 1100 N N . THR A 1 143 ? 13.651 -1.418 4.764 1.00 78.62 143 THR A N 1
ATOM 1101 C CA . THR A 1 143 ? 14.710 -2.430 4.773 1.00 78.62 143 THR A CA 1
ATOM 1102 C C . THR A 1 143 ? 15.233 -2.635 3.350 1.00 78.62 143 THR A C 1
ATOM 1104 O O . THR A 1 143 ? 14.526 -2.329 2.388 1.00 78.62 143 THR A O 1
ATOM 1107 N N . PRO A 1 144 ? 16.469 -3.119 3.154 1.00 75.44 144 PRO A N 1
ATOM 1108 C CA . PRO A 1 144 ? 16.918 -3.559 1.837 1.00 75.44 144 PRO A CA 1
ATOM 1109 C C . PRO A 1 144 ? 16.091 -4.786 1.428 1.00 75.44 144 PRO A C 1
ATOM 1111 O O . PRO A 1 144 ? 16.354 -5.898 1.872 1.00 75.44 144 PRO A O 1
ATOM 1114 N N . ILE A 1 145 ? 15.029 -4.569 0.651 1.00 64.25 145 ILE A N 1
ATOM 1115 C CA . ILE A 1 145 ? 14.101 -5.634 0.225 1.00 64.25 145 ILE A CA 1
ATOM 1116 C C . ILE A 1 145 ? 14.414 -6.069 -1.214 1.00 64.25 145 ILE A C 1
ATOM 1118 O O . ILE A 1 145 ? 13.921 -7.089 -1.686 1.00 64.25 145 ILE A O 1
ATOM 1122 N N . LEU A 1 146 ? 15.250 -5.310 -1.930 1.00 68.12 146 LEU A N 1
ATOM 1123 C CA . LEU A 1 146 ? 15.514 -5.558 -3.339 1.00 68.12 146 LEU A CA 1
ATOM 1124 C C . LEU A 1 146 ? 16.734 -6.469 -3.520 1.00 68.12 146 LEU A C 1
ATOM 1126 O O . LEU A 1 146 ? 17.807 -6.135 -3.015 1.00 68.12 146 LEU A O 1
ATOM 1130 N N . PRO A 1 147 ? 16.621 -7.558 -4.304 1.00 68.50 147 PRO A N 1
ATOM 1131 C CA . PRO A 1 147 ? 17.741 -8.459 -4.584 1.00 68.50 147 PRO A CA 1
ATOM 1132 C C . PRO A 1 147 ? 18.974 -7.734 -5.138 1.00 68.50 147 PRO A C 1
ATOM 1134 O O . PRO A 1 147 ? 20.107 -8.097 -4.829 1.00 68.50 147 PRO A O 1
ATOM 1137 N N . SER A 1 148 ? 18.746 -6.681 -5.928 1.00 70.75 148 SER A N 1
ATOM 1138 C CA . SER A 1 148 ? 19.792 -5.889 -6.577 1.00 70.75 148 SER A CA 1
ATOM 1139 C C . SER A 1 148 ? 20.410 -4.808 -5.679 1.00 70.75 148 SER A C 1
ATOM 1141 O O . SER A 1 148 ? 21.432 -4.230 -6.050 1.00 70.75 148 SER A O 1
ATOM 1143 N N . PHE A 1 149 ? 19.819 -4.502 -4.516 1.00 71.69 149 PHE A N 1
ATOM 1144 C CA . PHE A 1 149 ? 20.258 -3.394 -3.664 1.00 71.69 149 PHE A CA 1
ATOM 1145 C C . PHE A 1 149 ? 20.580 -3.862 -2.246 1.00 71.69 149 PHE A C 1
ATOM 1147 O O . PHE A 1 149 ? 19.710 -4.168 -1.439 1.00 71.69 149 PHE A O 1
ATOM 1154 N N . THR A 1 150 ? 21.867 -3.814 -1.904 1.00 75.56 150 THR A N 1
ATOM 1155 C CA . THR A 1 150 ? 22.362 -4.079 -0.543 1.00 75.56 150 THR A CA 1
ATOM 1156 C C . THR A 1 150 ? 22.188 -2.889 0.404 1.00 75.56 150 THR A C 1
ATOM 1158 O O . THR A 1 150 ? 22.418 -3.012 1.606 1.00 75.56 150 THR A O 1
ATOM 1161 N N . LYS A 1 151 ? 21.792 -1.723 -0.124 1.00 82.38 151 LYS A N 1
ATOM 1162 C CA . LYS A 1 151 ? 21.571 -0.477 0.619 1.00 82.38 151 LYS A CA 1
ATOM 1163 C C . LYS A 1 151 ? 20.158 0.039 0.375 1.00 82.38 151 LYS A C 1
ATOM 1165 O O . LYS A 1 151 ? 19.626 -0.103 -0.722 1.00 82.38 151 LYS A O 1
ATOM 1170 N N . ILE A 1 152 ? 19.600 0.683 1.394 1.00 83.88 152 ILE A N 1
ATOM 1171 C CA . ILE A 1 152 ? 18.318 1.389 1.319 1.00 83.88 152 ILE A CA 1
ATOM 1172 C C . ILE A 1 152 ? 18.439 2.524 0.298 1.00 83.88 152 ILE A C 1
ATOM 1174 O O . ILE A 1 152 ? 19.401 3.298 0.329 1.00 83.88 152 ILE A O 1
ATOM 1178 N N . LEU A 1 153 ? 17.468 2.611 -0.609 1.00 85.19 153 LEU A N 1
ATOM 1179 C CA . LEU A 1 153 ? 17.404 3.688 -1.592 1.00 85.19 153 LEU A CA 1
ATOM 1180 C C . LEU A 1 153 ? 16.916 4.986 -0.941 1.00 85.19 153 LEU A C 1
ATOM 1182 O O . LEU A 1 153 ? 16.112 4.980 -0.008 1.00 85.19 153 LEU A O 1
ATOM 1186 N N . SER A 1 154 ? 17.384 6.126 -1.451 1.00 86.12 154 SER A N 1
ATOM 1187 C CA . SER A 1 154 ? 16.908 7.423 -0.967 1.00 86.12 154 SER A CA 1
ATOM 1188 C C . SER A 1 154 ? 15.422 7.596 -1.286 1.00 86.12 154 SER A C 1
ATOM 1190 O O . SER A 1 154 ? 15.013 7.454 -2.441 1.00 86.12 154 SER A O 1
ATOM 1192 N N . GLY A 1 155 ? 14.626 7.906 -0.261 1.00 85.19 155 GLY A N 1
ATOM 1193 C CA . GLY A 1 155 ? 13.175 8.058 -0.378 1.00 85.19 155 GLY A CA 1
ATOM 1194 C C . GLY A 1 155 ? 12.380 6.753 -0.411 1.00 85.19 155 GLY A C 1
ATOM 1195 O O . GLY A 1 155 ? 11.226 6.758 -0.833 1.00 85.19 155 GLY A O 1
ATOM 1196 N N . GLN A 1 156 ? 12.986 5.644 0.018 1.00 88.19 156 GLN A N 1
ATOM 1197 C CA . GLN A 1 156 ? 12.292 4.369 0.175 1.00 88.19 156 GLN A CA 1
ATOM 1198 C C . GLN A 1 156 ? 11.186 4.434 1.237 1.00 88.19 156 GLN A C 1
ATOM 1200 O O . GLN A 1 156 ? 11.373 5.040 2.294 1.00 88.19 156 GLN A O 1
ATOM 1205 N N . ALA A 1 157 ? 10.054 3.790 0.942 1.00 87.06 157 ALA A N 1
ATOM 1206 C CA . ALA A 1 157 ? 8.880 3.740 1.806 1.00 87.06 157 ALA A CA 1
ATOM 1207 C C . ALA A 1 157 ? 9.158 3.007 3.113 1.00 87.06 157 ALA A C 1
ATOM 1209 O O . ALA A 1 157 ? 9.790 1.946 3.121 1.00 87.06 157 ALA A O 1
ATOM 1210 N N . SER A 1 158 ? 8.582 3.519 4.192 1.00 89.12 158 SER A N 1
ATOM 1211 C CA . SER A 1 158 ? 8.310 2.708 5.371 1.00 89.12 158 SER A CA 1
ATOM 1212 C C . SER A 1 158 ? 7.055 1.859 5.140 1.00 89.12 158 SER A C 1
ATOM 1214 O O . SER A 1 158 ? 6.214 2.182 4.300 1.00 89.12 158 SER A O 1
ATOM 1216 N N . SER A 1 159 ? 6.909 0.765 5.890 1.00 89.94 159 SER A N 1
ATOM 1217 C CA . SER A 1 159 ? 5.692 -0.052 5.870 1.00 89.94 159 SER A CA 1
ATOM 1218 C C . SER A 1 159 ? 4.902 0.181 7.149 1.00 89.94 159 SER A C 1
ATOM 1220 O O . SER A 1 159 ? 5.338 -0.182 8.238 1.00 89.94 159 SER A O 1
ATOM 1222 N N . LEU A 1 160 ? 3.691 0.707 7.016 1.00 91.38 160 LEU A N 1
ATOM 1223 C CA . LEU A 1 160 ? 2.712 0.723 8.091 1.00 91.38 160 LEU A CA 1
ATOM 1224 C C . LEU A 1 160 ? 2.000 -0.626 8.147 1.00 91.38 160 LEU A C 1
ATOM 1226 O O . LEU A 1 160 ? 1.502 -1.123 7.133 1.00 91.38 160 LEU A O 1
ATOM 1230 N N . ARG A 1 161 ? 1.946 -1.202 9.344 1.00 92.50 161 ARG A N 1
ATOM 1231 C CA . ARG A 1 161 ? 1.165 -2.393 9.664 1.00 92.50 161 ARG A CA 1
ATOM 1232 C C . ARG A 1 161 ? 0.302 -2.102 10.872 1.00 92.50 161 ARG A C 1
ATOM 1234 O O . ARG A 1 161 ? 0.782 -1.543 11.850 1.00 92.50 161 ARG A O 1
ATOM 1241 N N . MET A 1 162 ? -0.945 -2.519 10.838 1.00 91.56 162 MET A N 1
ATOM 1242 C CA . MET A 1 162 ? -1.788 -2.552 12.026 1.00 91.56 162 MET A CA 1
ATOM 1243 C C . MET A 1 162 ? -2.691 -3.764 11.950 1.00 91.56 162 MET A C 1
ATOM 1245 O O . MET A 1 162 ? -3.032 -4.201 10.852 1.00 91.56 162 MET A O 1
ATOM 1249 N N . TYR A 1 163 ? -3.079 -4.300 13.096 1.00 91.00 163 TYR A N 1
ATOM 1250 C CA . TYR A 1 163 ? -4.090 -5.342 13.127 1.00 91.00 163 TYR A CA 1
ATOM 1251 C C . TYR A 1 163 ? -5.354 -4.845 13.806 1.00 91.00 163 TYR A C 1
ATOM 1253 O O . TYR A 1 163 ? -5.304 -4.006 14.704 1.00 91.00 163 TYR A O 1
ATOM 1261 N N . LEU A 1 164 ? -6.478 -5.400 13.377 1.00 90.81 164 LEU A N 1
ATOM 1262 C CA . LEU A 1 164 ? -7.785 -5.235 13.994 1.00 90.81 164 LEU A CA 1
ATOM 1263 C C . LEU A 1 164 ? -8.443 -6.608 14.061 1.00 90.81 164 LEU A C 1
ATOM 1265 O O . LEU A 1 164 ? -8.231 -7.433 13.173 1.00 90.81 164 LEU A O 1
ATOM 1269 N N . LYS A 1 165 ? -9.249 -6.858 15.090 1.00 90.50 165 LYS A N 1
ATOM 1270 C CA . LYS A 1 165 ? -10.012 -8.103 15.202 1.00 90.50 165 LYS A CA 1
ATOM 1271 C C . LYS A 1 165 ? -11.495 -7.804 15.035 1.00 90.50 165 LYS A C 1
ATOM 1273 O O . LYS A 1 165 ? -12.047 -7.010 15.797 1.00 90.50 165 LYS A O 1
ATOM 1278 N N . LEU A 1 166 ? -12.125 -8.423 14.040 1.00 90.19 166 LEU A N 1
ATOM 1279 C CA . LEU A 1 166 ? -13.581 -8.448 13.930 1.00 90.19 166 LEU A CA 1
ATOM 1280 C C . LEU A 1 166 ? -14.106 -9.425 14.976 1.00 90.19 166 LEU A C 1
ATOM 1282 O O . LEU A 1 166 ? -13.717 -10.589 14.975 1.00 90.19 166 LEU A O 1
ATOM 1286 N N . VAL A 1 167 ? -14.949 -8.948 15.888 1.00 90.25 167 VAL A N 1
ATOM 1287 C CA . VAL A 1 167 ? -15.513 -9.797 16.946 1.00 90.25 167 VAL A CA 1
ATOM 1288 C C . VAL A 1 167 ? -16.667 -10.613 16.389 1.00 90.25 167 VAL A C 1
ATOM 1290 O O . VAL A 1 167 ? -16.729 -11.814 16.606 1.00 90.25 167 VAL A O 1
ATOM 1293 N N . ASN A 1 168 ? -17.544 -9.981 15.614 1.00 90.56 168 ASN A N 1
ATOM 1294 C CA . ASN A 1 168 ? -18.693 -10.635 15.013 1.00 90.56 168 ASN A CA 1
ATOM 1295 C C . ASN A 1 168 ? -18.511 -10.868 13.509 1.00 90.56 168 ASN A C 1
ATOM 1297 O O . ASN A 1 168 ? -17.767 -10.160 12.828 1.00 90.56 168 ASN A O 1
ATOM 1301 N N . SER A 1 169 ? -19.217 -11.872 12.986 1.00 90.31 169 SER A N 1
ATOM 1302 C CA . SER A 1 169 ? -19.207 -12.185 11.558 1.00 90.31 169 SER A CA 1
ATOM 1303 C C . SER A 1 169 ? -19.855 -11.073 10.734 1.00 90.31 169 SER A C 1
ATOM 1305 O O . SER A 1 169 ? -20.889 -10.523 11.129 1.00 90.31 169 SER A O 1
ATOM 1307 N N . ILE A 1 170 ? -19.315 -10.809 9.545 1.00 89.88 170 ILE A N 1
ATOM 1308 C CA . ILE A 1 170 ? -19.914 -9.887 8.575 1.00 89.88 170 ILE A CA 1
ATOM 1309 C C . ILE A 1 170 ? -20.300 -10.631 7.300 1.00 89.88 170 ILE A C 1
ATOM 1311 O O . ILE A 1 170 ? -19.509 -11.396 6.756 1.00 89.88 170 ILE A O 1
ATOM 1315 N N . GLU A 1 171 ? -21.516 -10.395 6.811 1.00 89.50 171 GLU A N 1
ATOM 1316 C CA . GLU A 1 171 ? -22.063 -11.079 5.639 1.00 89.50 171 GLU A CA 1
ATOM 1317 C C . GLU A 1 171 ? -22.884 -10.103 4.790 1.00 89.50 171 GLU A C 1
ATOM 1319 O O . GLU A 1 171 ? -23.953 -9.638 5.199 1.00 89.50 171 GLU A O 1
ATOM 1324 N N . ARG A 1 172 ? -22.400 -9.797 3.583 1.00 86.75 172 ARG A N 1
ATOM 1325 C CA . ARG A 1 172 ? -23.115 -8.973 2.603 1.00 86.75 172 ARG A CA 1
ATOM 1326 C C . ARG A 1 172 ? -22.910 -9.519 1.198 1.00 86.75 172 ARG A C 1
ATOM 1328 O O . ARG A 1 172 ? -21.797 -9.500 0.675 1.00 86.75 172 ARG A O 1
ATOM 1335 N N . ASN A 1 173 ? -24.010 -9.902 0.554 1.00 85.75 173 ASN A N 1
ATOM 1336 C CA . ASN A 1 173 ? -24.017 -10.504 -0.779 1.00 85.75 173 ASN A CA 1
ATOM 1337 C C . ASN A 1 173 ? -23.073 -11.715 -0.826 1.00 85.75 173 ASN A C 1
ATOM 1339 O O . ASN A 1 173 ? -23.345 -12.733 -0.204 1.00 85.75 173 ASN A O 1
ATOM 1343 N N . THR A 1 174 ? -21.960 -11.590 -1.540 1.00 85.19 174 THR A N 1
ATOM 1344 C CA . THR A 1 174 ? -20.961 -12.639 -1.729 1.00 85.19 174 THR A CA 1
ATOM 1345 C C . THR A 1 174 ? -19.739 -12.511 -0.815 1.00 85.19 174 THR A C 1
ATOM 1347 O O . THR A 1 174 ? -18.800 -13.297 -0.922 1.00 85.19 174 THR A O 1
ATOM 1350 N N . ILE A 1 175 ? -19.725 -11.521 0.079 1.00 87.38 175 ILE A N 1
ATOM 1351 C CA . ILE A 1 175 ? -18.656 -11.295 1.053 1.00 87.38 175 ILE A CA 1
ATOM 1352 C C . ILE A 1 175 ? -19.108 -11.862 2.396 1.00 87.38 175 ILE A C 1
ATOM 1354 O O . ILE A 1 175 ? -20.121 -11.419 2.935 1.00 87.38 175 ILE A O 1
ATOM 1358 N N . SER A 1 176 ? -18.338 -12.802 2.943 1.00 87.00 176 SER A N 1
ATOM 1359 C CA . SER A 1 176 ? -18.591 -13.414 4.251 1.00 87.00 176 SER A CA 1
ATOM 1360 C C . SER A 1 176 ? -17.288 -13.573 5.029 1.00 87.00 176 SER A C 1
ATOM 1362 O O . SER A 1 176 ? -16.469 -14.423 4.684 1.00 87.00 176 SER A O 1
ATOM 1364 N N . ILE A 1 177 ? -17.107 -12.798 6.096 1.00 87.50 177 ILE A N 1
ATOM 1365 C CA . ILE A 1 177 ? -15.966 -12.933 7.011 1.00 87.50 177 ILE A CA 1
ATOM 1366 C C . ILE A 1 177 ? -16.469 -13.528 8.329 1.00 87.50 177 ILE A C 1
ATOM 1368 O O . ILE A 1 177 ? -17.457 -13.020 8.870 1.00 87.50 177 ILE A O 1
ATOM 1372 N N . PRO A 1 178 ? -15.830 -14.598 8.837 1.00 88.00 178 PRO A N 1
ATOM 1373 C CA . PRO A 1 178 ? -16.240 -15.225 10.085 1.00 88.00 178 PRO A CA 1
ATOM 1374 C C . PRO A 1 178 ? -16.032 -14.299 11.288 1.00 88.00 178 PRO A C 1
ATOM 1376 O O . PRO A 1 178 ? -15.340 -13.281 11.218 1.00 88.00 178 PRO A O 1
ATOM 1379 N N . GLU A 1 179 ? -16.656 -14.676 12.398 1.00 88.50 179 GLU A N 1
ATOM 1380 C CA . GLU A 1 179 ? -16.382 -14.089 13.707 1.00 88.50 179 GLU A CA 1
ATOM 1381 C C . GLU A 1 179 ? -14.934 -14.336 14.147 1.00 88.50 179 GLU A C 1
ATOM 1383 O O . GLU A 1 179 ? -14.238 -15.200 13.607 1.00 88.50 179 GLU A O 1
ATOM 1388 N N . ASP A 1 180 ? -14.475 -13.545 15.114 1.00 87.38 180 ASP A N 1
ATOM 1389 C CA . ASP A 1 180 ? -13.116 -13.594 15.658 1.00 87.38 180 ASP A CA 1
ATOM 1390 C C . ASP A 1 180 ? -11.971 -13.463 14.628 1.00 87.38 180 ASP A C 1
ATOM 1392 O O . ASP A 1 180 ? -10.818 -13.801 14.914 1.00 87.38 180 ASP A O 1
ATOM 1396 N N . GLN A 1 181 ? -12.247 -12.916 13.442 1.00 88.00 181 GLN A N 1
ATOM 1397 C CA . GLN A 1 181 ? -11.259 -12.792 12.376 1.00 88.00 181 GLN A CA 1
ATOM 1398 C C . GLN A 1 181 ? -10.233 -11.688 12.666 1.00 88.00 181 GLN A C 1
ATOM 1400 O O . GLN A 1 181 ? -10.568 -10.504 12.772 1.00 88.00 181 GLN A O 1
ATOM 1405 N N . LEU A 1 182 ? -8.951 -12.062 12.675 1.00 88.75 182 LEU A N 1
ATOM 1406 C CA . LEU A 1 182 ? -7.838 -11.116 12.675 1.00 88.75 182 LEU A CA 1
ATOM 1407 C C . LEU A 1 182 ? -7.604 -10.568 11.259 1.00 88.75 182 LEU A C 1
ATOM 1409 O O . LEU A 1 182 ? -7.426 -11.330 10.301 1.00 88.75 182 LEU A O 1
ATOM 1413 N N . LEU A 1 183 ? -7.592 -9.243 11.145 1.00 91.06 183 LEU A N 1
ATOM 1414 C CA . LEU A 1 183 ? -7.292 -8.494 9.932 1.00 91.06 183 LEU A CA 1
ATOM 1415 C C . LEU A 1 183 ? -5.957 -7.774 10.096 1.00 91.06 183 LEU A C 1
ATOM 1417 O O . LEU A 1 183 ? -5.759 -7.058 11.074 1.00 91.06 183 LEU A O 1
ATOM 1421 N N . LEU A 1 184 ? -5.067 -7.909 9.117 1.00 92.62 184 LEU A N 1
ATOM 1422 C CA . LEU A 1 184 ? -3.821 -7.156 9.022 1.00 92.62 184 LEU A CA 1
ATOM 1423 C C . LEU A 1 184 ? -3.943 -6.110 7.916 1.00 92.62 184 LEU A C 1
ATOM 1425 O O . LEU A 1 184 ? -4.046 -6.421 6.734 1.00 92.62 184 LEU A O 1
ATOM 1429 N N . LEU A 1 185 ? -3.893 -4.848 8.299 1.00 92.88 185 LEU A N 1
ATOM 1430 C CA . LEU A 1 185 ? -3.923 -3.715 7.398 1.00 92.88 185 LEU A CA 1
ATOM 1431 C C . LEU A 1 185 ? -2.478 -3.303 7.126 1.00 92.88 185 LEU A C 1
ATOM 1433 O O . LEU A 1 185 ? -1.725 -2.988 8.051 1.00 92.88 185 LEU A O 1
ATOM 1437 N N . LYS A 1 186 ? -2.082 -3.306 5.853 1.00 92.38 186 LYS A N 1
ATOM 1438 C CA . LYS A 1 186 ? -0.727 -2.944 5.422 1.00 92.38 186 LYS A CA 1
ATOM 1439 C C . LYS A 1 186 ? -0.772 -1.791 4.430 1.00 92.38 186 LYS A C 1
ATOM 1441 O O . LYS A 1 186 ? -1.619 -1.787 3.539 1.00 92.38 186 LYS A O 1
ATOM 1446 N N . SER A 1 187 ? 0.138 -0.833 4.559 1.00 90.81 187 SER A N 1
ATOM 1447 C CA . SER A 1 187 ? 0.335 0.215 3.556 1.00 90.81 187 SER A CA 1
ATOM 1448 C C . SER A 1 187 ? 1.782 0.710 3.504 1.00 90.81 187 SER A C 1
ATOM 1450 O O . SER A 1 187 ? 2.518 0.593 4.483 1.00 90.81 187 SER A O 1
ATOM 1452 N N . ASN A 1 188 ? 2.172 1.271 2.361 1.00 89.62 188 ASN A N 1
ATOM 1453 C CA . ASN A 1 188 ? 3.408 2.027 2.209 1.00 89.62 188 ASN A CA 1
ATOM 1454 C C . ASN A 1 188 ? 3.198 3.457 2.705 1.00 89.62 188 ASN A C 1
ATOM 1456 O O . ASN A 1 188 ? 2.181 4.091 2.405 1.00 89.62 188 ASN A O 1
ATOM 1460 N N . THR A 1 189 ? 4.173 3.971 3.446 1.00 88.94 189 THR A N 1
ATOM 1461 C CA . THR A 1 189 ? 4.119 5.308 4.027 1.00 88.94 189 THR A CA 1
ATOM 1462 C C . THR A 1 189 ? 5.412 6.072 3.793 1.00 88.94 189 THR A C 1
ATOM 1464 O O . THR A 1 189 ? 6.508 5.508 3.769 1.00 88.94 189 THR A O 1
ATOM 1467 N N . PHE A 1 190 ? 5.279 7.381 3.603 1.00 87.19 190 PHE A N 1
ATOM 1468 C CA . PHE A 1 190 ? 6.391 8.274 3.306 1.00 87.19 190 PHE A CA 1
ATOM 1469 C C . PHE A 1 190 ? 6.222 9.589 4.051 1.00 87.19 190 PHE A C 1
ATOM 1471 O O . PHE A 1 190 ? 5.118 10.107 4.195 1.00 87.19 190 PHE A O 1
ATOM 1478 N N . ARG A 1 191 ? 7.336 10.176 4.469 1.00 85.62 191 ARG A N 1
ATOM 1479 C CA . ARG A 1 191 ? 7.392 11.583 4.881 1.00 85.62 191 ARG A CA 1
ATOM 1480 C C . ARG A 1 191 ? 7.546 12.462 3.646 1.00 85.62 191 ARG A C 1
ATOM 1482 O O . ARG A 1 191 ? 8.119 12.021 2.651 1.00 85.62 191 ARG A O 1
ATOM 1489 N N . THR A 1 192 ? 7.131 13.723 3.708 1.00 81.88 192 THR A N 1
ATOM 1490 C CA . THR A 1 192 ? 7.202 14.650 2.560 1.00 81.88 192 THR A CA 1
ATOM 1491 C C . THR A 1 192 ? 8.612 14.756 1.968 1.00 81.88 192 THR A C 1
ATOM 1493 O O . THR A 1 192 ? 8.801 14.704 0.752 1.00 81.88 192 THR A O 1
ATOM 1496 N N . THR A 1 193 ? 9.637 14.831 2.820 1.00 83.62 193 THR A N 1
ATOM 1497 C CA . THR A 1 193 ? 11.047 14.893 2.395 1.00 83.62 193 THR A CA 1
ATOM 1498 C C . THR A 1 193 ? 11.525 13.588 1.751 1.00 83.62 193 THR A C 1
ATOM 1500 O O . THR A 1 193 ? 12.285 13.607 0.776 1.00 83.62 193 THR A O 1
ATOM 1503 N N . GLN A 1 194 ? 11.052 12.448 2.260 1.00 86.81 194 GLN A N 1
ATOM 1504 C CA . GLN A 1 194 ? 11.327 11.127 1.698 1.00 86.81 194 GLN A CA 1
ATOM 1505 C C . GLN A 1 194 ? 10.634 10.957 0.352 1.00 86.81 194 GLN A C 1
ATOM 1507 O O . GLN A 1 194 ? 11.261 10.475 -0.581 1.00 86.81 194 GLN A O 1
ATOM 1512 N N . TYR A 1 195 ? 9.389 11.412 0.224 1.00 84.31 195 TYR A N 1
ATOM 1513 C CA . TYR A 1 195 ? 8.633 11.379 -1.020 1.00 84.31 195 TYR A CA 1
ATOM 1514 C C . TYR A 1 195 ? 9.342 12.181 -2.121 1.00 84.31 195 TYR A C 1
ATOM 1516 O O . TYR A 1 195 ? 9.616 11.648 -3.195 1.00 84.31 195 TYR A O 1
ATOM 1524 N N . ALA A 1 196 ? 9.764 13.416 -1.823 1.00 83.38 196 ALA A N 1
ATOM 1525 C CA . ALA A 1 196 ? 10.542 14.239 -2.752 1.00 83.38 196 ALA A CA 1
ATOM 1526 C C . ALA A 1 196 ? 11.861 13.564 -3.171 1.00 83.38 196 ALA A C 1
ATOM 1528 O O . ALA A 1 196 ? 12.229 13.564 -4.348 1.00 83.38 196 ALA A O 1
ATOM 1529 N N . SER A 1 197 ? 12.568 12.953 -2.217 1.00 87.31 197 SER A N 1
ATOM 1530 C CA . SER A 1 197 ? 13.792 12.195 -2.499 1.00 87.31 197 SER A CA 1
ATOM 1531 C C . SER A 1 197 ? 13.506 10.945 -3.339 1.00 87.31 197 SER A C 1
ATOM 1533 O O . SER A 1 197 ? 14.255 10.636 -4.262 1.00 87.31 197 SER A O 1
ATOM 1535 N N . GLY A 1 198 ? 12.392 10.265 -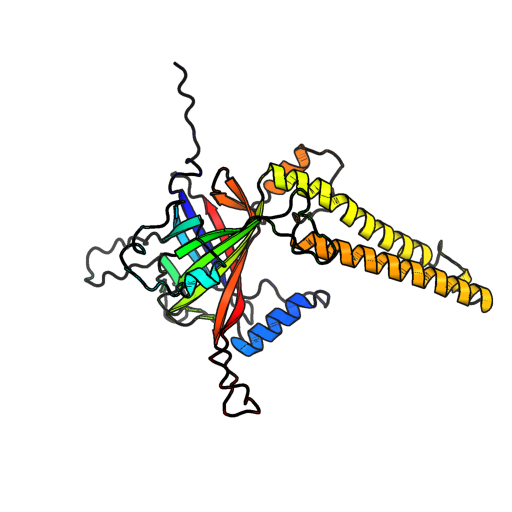3.072 1.00 86.94 198 GLY A N 1
ATOM 1536 C CA . GLY A 1 198 ? 11.939 9.072 -3.778 1.00 86.94 198 GLY A CA 1
ATOM 1537 C C . GLY A 1 198 ? 11.607 9.373 -5.233 1.00 86.94 198 GLY A C 1
ATOM 1538 O O . GLY A 1 198 ? 12.040 8.633 -6.110 1.00 86.94 198 GLY A O 1
ATOM 1539 N N . ILE A 1 199 ? 10.958 10.511 -5.507 1.00 83.56 199 ILE A N 1
ATOM 1540 C CA . ILE A 1 199 ? 10.737 11.006 -6.873 1.00 83.56 199 ILE A CA 1
ATOM 1541 C C . ILE A 1 199 ? 12.073 11.183 -7.606 1.00 83.56 199 ILE A C 1
ATOM 1543 O O . ILE A 1 199 ? 12.240 10.716 -8.731 1.00 83.56 199 ILE A O 1
ATOM 1547 N N . GLN A 1 200 ? 13.058 11.824 -6.974 1.00 84.88 200 GLN A N 1
ATOM 1548 C CA . GLN A 1 200 ? 14.371 12.014 -7.601 1.00 84.88 200 GLN A CA 1
ATOM 1549 C C . GLN A 1 200 ? 15.081 10.686 -7.885 1.00 84.88 200 GLN A C 1
ATOM 1551 O O . GLN A 1 200 ? 15.791 10.583 -8.885 1.00 84.88 200 GLN A O 1
ATOM 1556 N N . THR A 1 201 ? 14.873 9.680 -7.034 1.00 87.38 201 THR A N 1
ATOM 1557 C CA . THR A 1 201 ? 15.446 8.343 -7.204 1.00 87.38 201 THR A CA 1
ATOM 1558 C C . THR A 1 201 ? 14.720 7.526 -8.275 1.00 87.38 201 THR A C 1
ATOM 1560 O O . THR A 1 201 ? 15.384 6.817 -9.024 1.00 87.38 201 THR A O 1
ATOM 1563 N N . VAL A 1 202 ? 13.388 7.603 -8.375 1.00 86.88 202 VAL A N 1
ATOM 1564 C CA . VAL A 1 202 ? 12.580 6.755 -9.275 1.00 86.88 202 VAL A CA 1
ATOM 1565 C C . VAL A 1 202 ? 12.588 7.253 -10.726 1.00 86.88 202 VAL A C 1
ATOM 1567 O O . VAL A 1 202 ? 12.591 6.440 -11.652 1.00 86.88 202 VAL A O 1
ATOM 1570 N N . LEU A 1 203 ? 12.668 8.573 -10.942 1.00 84.94 203 LEU A N 1
ATOM 1571 C CA . LEU A 1 203 ? 12.615 9.195 -12.272 1.00 84.94 203 LEU A CA 1
ATOM 1572 C C . LEU A 1 203 ? 13.648 8.630 -13.271 1.00 84.94 203 LEU A C 1
ATOM 1574 O O . LEU A 1 203 ? 13.255 8.297 -14.389 1.00 84.94 203 LEU A O 1
ATOM 1578 N N . PRO A 1 204 ? 14.939 8.449 -12.917 1.00 87.44 204 PRO A N 1
ATOM 1579 C CA . PRO A 1 204 ? 15.912 7.838 -13.824 1.00 87.44 204 PRO A CA 1
ATOM 1580 C C . PRO A 1 204 ? 15.546 6.416 -14.266 1.00 87.44 204 PRO A C 1
ATOM 1582 O O . PRO A 1 204 ? 15.814 6.046 -15.408 1.00 87.44 204 PRO A O 1
ATOM 1585 N N . TYR A 1 205 ? 14.930 5.612 -13.390 1.00 87.69 205 TYR A N 1
ATOM 1586 C CA . TYR A 1 205 ? 14.490 4.258 -13.745 1.00 87.69 205 TYR A CA 1
ATOM 1587 C C . TYR A 1 205 ? 13.309 4.295 -14.707 1.00 87.69 205 TYR A C 1
ATOM 1589 O O . TYR A 1 205 ? 13.279 3.511 -15.658 1.00 87.69 205 TYR A O 1
ATOM 1597 N N . GLN A 1 206 ? 12.369 5.217 -14.484 1.00 85.31 206 GLN A N 1
ATOM 1598 C CA . GLN A 1 206 ? 11.240 5.424 -15.385 1.00 85.31 206 GLN A CA 1
ATOM 1599 C C . GLN A 1 206 ? 11.733 5.818 -16.779 1.00 85.31 206 GLN A C 1
ATOM 1601 O O . GLN A 1 206 ? 11.409 5.156 -17.762 1.00 85.31 206 GLN A O 1
ATOM 1606 N N . TYR A 1 207 ? 12.596 6.833 -16.840 1.00 87.31 207 TYR A N 1
ATOM 1607 C CA . TYR A 1 207 ? 13.165 7.328 -18.086 1.00 87.31 207 TYR A CA 1
ATOM 1608 C C . TYR A 1 207 ? 13.957 6.245 -18.827 1.00 87.31 207 TYR A C 1
ATOM 1610 O O . TYR A 1 207 ? 13.767 6.051 -20.021 1.00 87.31 207 TYR A O 1
ATOM 1618 N N . ALA A 1 208 ? 14.797 5.473 -18.129 1.00 88.44 208 ALA A N 1
ATOM 1619 C CA . ALA A 1 208 ? 15.555 4.388 -18.754 1.00 88.44 208 ALA A CA 1
ATOM 1620 C C . ALA A 1 208 ? 14.650 3.271 -19.311 1.00 88.44 208 ALA A C 1
ATOM 1622 O O . ALA A 1 208 ? 14.935 2.698 -20.366 1.00 88.44 208 ALA A O 1
ATOM 1623 N N . LYS A 1 209 ? 13.554 2.947 -18.614 1.00 89.69 209 LYS A N 1
ATOM 1624 C CA . LYS A 1 209 ? 12.538 2.006 -19.106 1.00 89.69 209 LYS A CA 1
ATOM 1625 C C . LYS A 1 209 ? 11.859 2.541 -20.370 1.00 89.69 209 LYS A C 1
ATOM 1627 O O . LYS A 1 209 ? 11.716 1.789 -21.327 1.00 89.69 209 LYS A O 1
ATOM 1632 N N . GLU A 1 210 ? 11.447 3.805 -20.374 1.00 88.62 210 GLU A N 1
ATOM 1633 C CA . GLU A 1 210 ? 10.778 4.435 -21.520 1.00 88.62 210 GLU A CA 1
ATOM 1634 C C . GLU A 1 210 ? 11.722 4.559 -22.724 1.00 88.62 210 GLU A C 1
ATOM 1636 O O . GLU A 1 210 ? 11.364 4.147 -23.822 1.00 88.62 210 GLU A O 1
ATOM 1641 N N . GLN A 1 211 ? 12.965 5.000 -22.517 1.00 91.44 211 GLN A N 1
ATOM 1642 C CA . GLN A 1 211 ? 13.966 5.095 -23.583 1.00 91.44 211 GLN A CA 1
ATOM 1643 C C . GLN A 1 211 ? 14.298 3.744 -24.221 1.00 91.44 211 GLN A C 1
ATOM 1645 O O . GLN A 1 211 ? 14.380 3.650 -25.441 1.00 91.44 211 GLN A O 1
ATOM 1650 N N . SER A 1 212 ? 14.501 2.693 -23.420 1.00 91.44 212 SER A N 1
ATOM 1651 C CA . SER A 1 212 ? 14.802 1.357 -23.964 1.00 91.44 212 SER A CA 1
ATOM 1652 C C . SER A 1 212 ? 13.618 0.759 -24.727 1.00 91.44 212 SER A C 1
ATOM 1654 O O . SER A 1 212 ? 13.816 0.028 -25.695 1.00 91.44 212 SER A O 1
ATOM 1656 N N . GLN A 1 213 ? 12.387 1.099 -24.331 1.00 91.38 213 GLN A N 1
ATOM 1657 C CA . GLN A 1 213 ? 11.195 0.767 -25.104 1.00 91.38 213 GLN A CA 1
ATOM 1658 C C . GLN A 1 213 ? 11.177 1.516 -26.439 1.00 91.38 213 GLN A C 1
ATOM 1660 O O . GLN A 1 213 ? 11.017 0.884 -27.480 1.00 91.38 213 GLN A O 1
ATOM 1665 N N . GLN A 1 214 ? 11.382 2.833 -26.405 1.00 91.56 214 GLN A N 1
ATOM 1666 C CA . GLN A 1 214 ? 11.370 3.682 -27.591 1.00 91.56 214 GLN A CA 1
ATOM 1667 C C . GLN A 1 214 ? 12.455 3.268 -28.594 1.00 91.56 214 GLN A C 1
ATOM 1669 O O . GLN A 1 214 ? 12.166 3.130 -29.775 1.00 91.56 214 GLN A O 1
ATOM 1674 N N . ALA A 1 215 ? 13.677 2.988 -28.135 1.00 90.69 215 ALA A N 1
ATOM 1675 C CA . ALA A 1 215 ? 14.766 2.543 -29.002 1.00 90.69 215 ALA A CA 1
ATOM 1676 C C . ALA A 1 215 ? 14.436 1.228 -29.732 1.00 90.69 215 ALA A C 1
ATOM 1678 O O . ALA A 1 215 ? 14.770 1.067 -30.905 1.00 90.69 215 ALA A O 1
ATOM 1679 N N . LEU A 1 216 ? 13.759 0.290 -29.059 1.00 92.12 216 LEU A N 1
ATOM 1680 C CA . LEU A 1 216 ? 13.291 -0.943 -29.691 1.00 92.12 216 LEU A CA 1
ATOM 1681 C C . LEU A 1 216 ? 12.192 -0.662 -30.728 1.00 92.12 216 LEU A C 1
ATOM 1683 O O . LEU A 1 216 ? 12.218 -1.237 -31.812 1.00 92.12 216 LEU A O 1
ATOM 1687 N N . GLU A 1 217 ? 11.234 0.207 -30.408 1.00 90.75 217 GLU A N 1
ATOM 1688 C CA . GLU A 1 217 ? 10.138 0.579 -31.313 1.00 90.75 217 GLU A CA 1
ATOM 1689 C C . GLU A 1 217 ? 10.635 1.326 -32.556 1.00 90.75 217 GLU A C 1
ATOM 1691 O O . GLU A 1 217 ? 10.183 1.037 -33.661 1.00 90.75 217 GLU A O 1
ATOM 1696 N N . GLU A 1 218 ? 11.599 2.235 -32.399 1.00 91.19 218 GLU A N 1
ATOM 1697 C CA . GLU A 1 218 ? 12.225 2.968 -33.504 1.00 91.19 218 GLU A CA 1
ATOM 1698 C C . GLU A 1 218 ? 12.943 2.025 -34.474 1.00 91.19 218 GLU A C 1
ATOM 1700 O O . GLU A 1 218 ? 12.810 2.175 -35.687 1.00 91.19 218 GLU A O 1
ATOM 1705 N N . GLN A 1 219 ? 13.654 1.018 -33.958 1.00 88.50 219 GLN A N 1
ATOM 1706 C CA . GLN A 1 219 ? 14.360 0.036 -34.788 1.00 88.50 219 GLN A CA 1
ATOM 1707 C C . GLN A 1 219 ? 13.415 -0.934 -35.503 1.00 88.50 219 GLN A C 1
ATOM 1709 O O . GLN A 1 219 ? 13.709 -1.362 -36.616 1.00 88.50 219 GLN A O 1
ATOM 1714 N N . LEU A 1 220 ? 12.274 -1.257 -34.889 1.00 88.44 220 LEU A N 1
ATOM 1715 C CA . LEU A 1 220 ? 11.233 -2.102 -35.483 1.00 88.44 220 LEU A CA 1
ATOM 1716 C C . LEU A 1 220 ? 10.276 -1.332 -36.405 1.00 88.44 220 LEU A C 1
ATOM 1718 O O . LEU A 1 220 ? 9.390 -1.939 -37.008 1.00 88.44 220 LEU A O 1
ATOM 1722 N N . ASN A 1 221 ? 10.417 -0.009 -36.510 1.00 88.69 221 ASN A N 1
ATOM 1723 C CA . ASN A 1 221 ? 9.541 0.809 -37.335 1.00 88.69 221 ASN A CA 1
ATOM 1724 C C . ASN A 1 221 ? 9.739 0.485 -38.825 1.00 88.69 221 ASN A C 1
ATOM 1726 O O . ASN A 1 221 ? 10.842 0.579 -39.356 1.00 88.69 221 ASN A O 1
ATOM 1730 N N . HIS A 1 222 ? 8.650 0.163 -39.520 1.00 77.38 222 HIS A N 1
ATOM 1731 C CA . HIS A 1 222 ? 8.672 -0.193 -40.939 1.00 77.38 222 HIS A CA 1
ATOM 1732 C C . HIS A 1 222 ? 9.110 0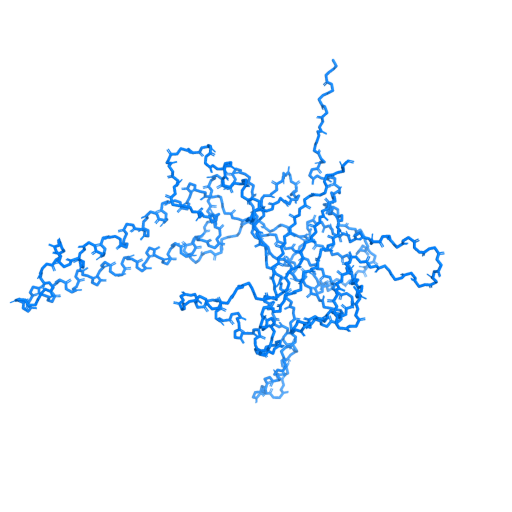.945 -41.878 1.00 77.38 222 HIS A C 1
ATOM 1734 O O . HIS A 1 222 ? 9.566 0.675 -42.986 1.00 77.38 222 HIS A O 1
ATOM 1740 N N . GLU A 1 223 ? 8.959 2.208 -41.473 1.00 77.81 223 GLU A N 1
ATOM 1741 C CA . GLU A 1 223 ? 9.262 3.369 -42.322 1.00 77.81 223 GLU A CA 1
ATOM 1742 C C . GLU A 1 223 ? 10.673 3.924 -42.091 1.00 77.81 223 GLU A C 1
ATOM 1744 O O . GLU A 1 223 ? 11.325 4.373 -43.034 1.00 77.81 223 GLU A O 1
ATOM 1749 N N . THR A 1 224 ? 11.150 3.898 -40.844 1.00 82.94 224 THR A N 1
ATOM 1750 C CA . THR A 1 224 ? 12.401 4.562 -40.428 1.00 82.94 224 THR A CA 1
ATOM 1751 C C . THR A 1 224 ? 13.393 3.645 -39.713 1.00 82.94 224 THR A C 1
ATOM 1753 O O . THR A 1 224 ? 14.476 4.104 -39.353 1.00 82.94 224 THR A O 1
ATOM 1756 N N . GLY A 1 225 ? 13.019 2.390 -39.461 1.00 82.69 225 GLY A N 1
ATOM 1757 C CA . GLY A 1 225 ? 13.808 1.416 -38.711 1.00 82.69 225 GLY A CA 1
ATOM 1758 C C . GLY A 1 225 ? 14.804 0.633 -39.566 1.00 82.69 225 GLY A C 1
ATOM 1759 O O . GLY A 1 225 ? 15.116 0.988 -40.708 1.00 82.69 225 GLY A O 1
ATOM 1760 N N . ASP A 1 226 ? 15.332 -0.449 -38.996 1.00 85.62 226 ASP A N 1
ATOM 1761 C CA . ASP A 1 226 ? 16.377 -1.249 -39.630 1.00 85.62 226 ASP A CA 1
ATOM 1762 C C . ASP A 1 226 ? 15.821 -2.135 -40.753 1.00 85.62 226 ASP A C 1
ATOM 1764 O O . ASP A 1 226 ? 15.296 -3.228 -40.533 1.00 85.62 226 ASP A O 1
ATOM 1768 N N . ARG A 1 227 ? 16.004 -1.681 -41.994 1.00 84.62 227 ARG A N 1
ATOM 1769 C CA . ARG A 1 227 ? 15.542 -2.378 -43.204 1.00 84.62 227 ARG A CA 1
ATOM 1770 C C . ARG A 1 227 ? 16.236 -3.709 -43.470 1.00 84.62 227 ARG A C 1
ATOM 1772 O O . ARG A 1 227 ? 15.746 -4.490 -44.280 1.00 84.62 227 ARG A O 1
ATOM 1779 N N . ARG A 1 228 ? 17.339 -4.022 -42.781 1.00 85.44 228 ARG A N 1
ATOM 1780 C CA . ARG A 1 228 ? 17.951 -5.361 -42.850 1.00 85.44 228 ARG A CA 1
ATOM 1781 C C . ARG A 1 228 ? 16.978 -6.447 -42.375 1.00 85.44 228 ARG A C 1
ATOM 1783 O O . ARG A 1 228 ? 17.120 -7.605 -42.760 1.00 85.44 228 ARG A O 1
ATOM 1790 N N . LEU A 1 229 ? 15.967 -6.082 -41.585 1.00 82.81 229 LEU A N 1
ATOM 1791 C CA . LEU A 1 229 ? 14.891 -6.971 -41.144 1.00 82.81 229 LEU A CA 1
ATOM 1792 C C . LEU A 1 229 ? 13.869 -7.302 -42.250 1.00 82.81 229 LEU A C 1
ATOM 1794 O O . LEU A 1 229 ? 13.098 -8.244 -42.076 1.00 82.81 229 LEU A O 1
ATOM 1798 N N . ASP A 1 230 ? 13.891 -6.603 -43.394 1.00 84.44 230 ASP A N 1
ATOM 1799 C CA . ASP A 1 230 ? 12.975 -6.832 -44.526 1.00 84.44 230 ASP A CA 1
ATOM 1800 C C . ASP A 1 230 ? 13.262 -8.162 -45.264 1.00 84.44 230 ASP A C 1
ATOM 1802 O O . ASP A 1 230 ? 12.459 -8.608 -46.085 1.00 84.44 230 ASP A O 1
ATOM 1806 N N . GLY A 1 231 ? 14.396 -8.821 -44.981 1.00 82.81 231 GLY A N 1
ATOM 1807 C CA . GLY A 1 231 ? 14.723 -10.147 -45.522 1.00 82.81 231 GLY A CA 1
ATOM 1808 C C . GLY A 1 231 ? 15.357 -10.144 -46.917 1.00 82.81 231 GLY A C 1
ATOM 1809 O O . GLY A 1 231 ? 15.352 -11.177 -47.587 1.00 82.81 231 GLY A O 1
ATOM 1810 N N . SER A 1 232 ? 15.894 -9.008 -47.376 1.00 84.81 232 SER A N 1
ATOM 1811 C CA . SER A 1 232 ? 16.536 -8.887 -48.694 1.00 84.81 232 SER A CA 1
ATOM 1812 C C . SER A 1 232 ? 17.912 -9.564 -48.791 1.00 84.81 232 SER A C 1
ATOM 1814 O O . SER A 1 232 ? 18.291 -9.985 -49.882 1.00 84.81 232 SER A O 1
ATOM 1816 N N . ASP A 1 233 ? 18.643 -9.694 -47.677 1.00 90.06 233 ASP A N 1
ATOM 1817 C CA . ASP A 1 233 ? 19.911 -10.434 -47.569 1.00 90.06 233 ASP A CA 1
ATOM 1818 C C . ASP A 1 233 ? 19.926 -11.259 -46.274 1.00 90.06 233 ASP A C 1
ATOM 1820 O O . ASP A 1 233 ? 19.881 -10.716 -45.173 1.00 90.06 233 ASP A O 1
ATOM 1824 N N . LEU A 1 234 ? 20.038 -12.584 -46.403 1.00 87.25 234 LEU A N 1
ATOM 1825 C CA . LEU A 1 234 ? 20.000 -13.525 -45.282 1.00 87.25 234 LEU A CA 1
ATOM 1826 C C . LEU A 1 234 ? 21.074 -13.263 -44.213 1.00 87.25 234 LEU A C 1
ATOM 1828 O O . LEU A 1 234 ? 20.798 -13.455 -43.026 1.00 87.25 234 LEU A O 1
ATOM 1832 N N . LEU A 1 235 ? 22.289 -12.857 -44.598 1.00 89.31 235 LEU A N 1
ATOM 1833 C CA . LEU A 1 235 ? 23.375 -12.623 -43.638 1.00 89.31 235 LEU A CA 1
ATOM 1834 C C . LEU A 1 235 ? 23.172 -11.310 -42.879 1.00 89.31 235 LEU A C 1
ATOM 1836 O O . LEU A 1 235 ? 23.368 -11.266 -41.661 1.00 89.31 235 LEU A O 1
ATOM 1840 N N . GLU A 1 236 ? 22.732 -10.260 -43.571 1.00 87.56 236 GLU A N 1
ATOM 1841 C CA . GLU A 1 236 ? 22.421 -8.971 -42.949 1.00 87.56 236 GLU A CA 1
ATOM 1842 C C . GLU A 1 236 ? 21.183 -9.058 -42.057 1.00 87.56 236 GLU A C 1
ATOM 1844 O O . GLU A 1 236 ? 21.185 -8.522 -40.948 1.00 87.56 236 GLU A O 1
ATOM 1849 N N . THR A 1 237 ? 20.163 -9.803 -42.483 1.00 88.38 237 THR A N 1
ATOM 1850 C CA . THR A 1 237 ? 18.965 -10.071 -41.684 1.00 88.38 237 THR A CA 1
ATOM 1851 C C . THR A 1 237 ? 19.305 -10.843 -40.409 1.00 88.38 237 THR A C 1
ATOM 1853 O O . THR A 1 237 ? 18.823 -10.495 -39.331 1.00 88.38 237 THR A O 1
ATOM 1856 N N . ALA A 1 238 ? 20.180 -11.852 -40.477 1.00 89.00 238 ALA A N 1
ATOM 1857 C CA . ALA A 1 238 ? 20.630 -12.573 -39.285 1.00 89.00 238 ALA A CA 1
ATOM 1858 C C . ALA A 1 238 ? 21.398 -11.667 -38.302 1.00 89.00 238 ALA A C 1
ATOM 1860 O O . ALA A 1 238 ? 21.214 -11.778 -37.086 1.00 89.00 238 ALA A O 1
ATOM 1861 N N . ALA A 1 239 ? 22.231 -10.752 -38.810 1.00 88.56 239 ALA A N 1
ATOM 1862 C CA . ALA A 1 239 ? 22.911 -9.756 -37.984 1.00 88.56 239 ALA A CA 1
ATOM 1863 C C . ALA A 1 239 ? 21.916 -8.778 -37.333 1.00 88.56 239 ALA A C 1
ATOM 1865 O O . ALA A 1 239 ? 22.001 -8.534 -36.132 1.00 88.56 239 ALA A O 1
ATOM 1866 N N . ALA A 1 240 ? 20.920 -8.303 -38.083 1.00 88.38 240 ALA A N 1
ATOM 1867 C CA . ALA A 1 240 ? 19.879 -7.419 -37.568 1.00 88.38 240 ALA A CA 1
ATOM 1868 C C . ALA A 1 240 ? 19.027 -8.088 -36.475 1.00 88.38 240 ALA A C 1
ATOM 1870 O O . ALA A 1 240 ? 18.749 -7.478 -35.445 1.00 88.38 240 ALA A O 1
ATOM 1871 N N . TYR A 1 241 ? 18.692 -9.376 -36.614 1.00 89.38 241 TYR A N 1
ATOM 1872 C CA . TYR A 1 241 ? 18.010 -10.121 -35.547 1.00 89.38 241 TYR A CA 1
ATOM 1873 C C . TYR A 1 241 ? 18.819 -10.185 -34.249 1.00 89.38 241 TYR A C 1
ATOM 1875 O O . TYR A 1 241 ? 18.244 -10.106 -33.161 1.00 89.38 241 TYR A O 1
ATOM 1883 N N . LYS A 1 242 ? 20.147 -10.310 -34.340 1.00 92.75 242 LYS A N 1
ATOM 1884 C CA . LYS A 1 242 ? 21.027 -10.268 -33.166 1.00 92.75 242 LYS A CA 1
ATOM 1885 C C . LYS A 1 242 ? 20.993 -8.892 -32.494 1.00 92.75 242 LYS A C 1
ATOM 1887 O O . LYS A 1 242 ? 20.929 -8.831 -31.265 1.00 92.75 242 LYS A O 1
ATOM 1892 N N . ASP A 1 243 ? 21.003 -7.817 -33.277 1.00 90.69 243 ASP A N 1
ATOM 1893 C CA . ASP A 1 243 ? 20.934 -6.442 -32.770 1.00 90.69 243 ASP A CA 1
ATOM 1894 C C . ASP A 1 243 ? 19.586 -6.183 -32.064 1.00 90.69 243 ASP A C 1
ATOM 1896 O O . ASP A 1 243 ? 19.555 -5.689 -30.934 1.00 90.69 243 ASP A O 1
ATOM 1900 N N . ILE A 1 244 ? 18.470 -6.631 -32.655 1.00 92.44 244 ILE A N 1
ATOM 1901 C CA . ILE A 1 244 ? 17.139 -6.573 -32.026 1.00 92.44 244 ILE A CA 1
ATOM 1902 C C . ILE A 1 244 ? 17.086 -7.401 -30.739 1.00 92.44 244 ILE A C 1
ATOM 1904 O O . ILE A 1 244 ? 16.547 -6.941 -29.731 1.00 92.44 244 ILE A O 1
ATOM 1908 N N . ALA A 1 245 ? 17.665 -8.605 -30.726 1.00 92.06 245 ALA A N 1
ATOM 1909 C CA . ALA A 1 245 ? 17.710 -9.432 -29.523 1.00 92.06 245 ALA A CA 1
ATOM 1910 C C . ALA A 1 245 ? 18.451 -8.728 -28.371 1.00 92.06 245 ALA A C 1
ATOM 1912 O O . ALA A 1 245 ? 18.015 -8.812 -27.221 1.00 92.06 245 ALA A O 1
ATOM 1913 N N . ALA A 1 246 ? 19.526 -7.989 -28.664 1.00 93.31 246 ALA A N 1
ATOM 1914 C CA . ALA A 1 246 ? 20.229 -7.186 -27.666 1.00 93.31 246 ALA A CA 1
ATOM 1915 C C . ALA A 1 246 ? 19.344 -6.062 -27.094 1.00 93.31 246 ALA A C 1
ATOM 1917 O O . ALA A 1 246 ? 19.293 -5.894 -25.874 1.00 93.31 246 ALA A O 1
ATOM 1918 N N . LEU A 1 247 ? 18.587 -5.359 -27.943 1.00 92.00 247 LEU A N 1
ATOM 1919 C CA . LEU A 1 247 ? 17.641 -4.320 -27.509 1.00 92.00 247 LEU A CA 1
ATOM 1920 C C . LEU A 1 247 ? 16.498 -4.886 -26.658 1.00 92.00 247 LEU A C 1
ATOM 1922 O O . LEU A 1 247 ? 16.111 -4.282 -25.658 1.00 92.00 247 LEU A O 1
ATOM 1926 N N . VAL A 1 248 ? 15.979 -6.066 -27.010 1.00 93.06 248 VAL A N 1
ATOM 1927 C CA . VAL A 1 248 ? 14.962 -6.766 -26.209 1.00 93.06 248 VAL A CA 1
ATOM 1928 C C . VAL A 1 248 ? 15.508 -7.116 -24.825 1.00 93.06 248 VAL A C 1
ATOM 1930 O O . VAL A 1 248 ? 14.836 -6.852 -23.826 1.00 93.06 248 VAL A O 1
ATOM 1933 N N . MET A 1 249 ? 16.731 -7.651 -24.746 1.00 93.50 249 MET A N 1
ATOM 1934 C CA . MET A 1 249 ? 17.374 -7.944 -23.461 1.00 93.50 249 MET A CA 1
ATOM 1935 C C . MET A 1 249 ? 17.567 -6.680 -22.617 1.00 93.50 249 MET A C 1
ATOM 1937 O O . MET A 1 249 ? 17.273 -6.703 -21.419 1.00 93.50 249 MET A O 1
ATOM 1941 N N . GLU A 1 250 ? 18.008 -5.572 -23.221 1.00 93.44 250 GLU A N 1
ATOM 1942 C CA . GLU A 1 250 ? 18.154 -4.301 -22.508 1.00 93.44 250 GLU A CA 1
ATOM 1943 C C . GLU A 1 250 ? 16.804 -3.790 -21.991 1.00 93.44 250 GLU A C 1
ATOM 1945 O O . GLU A 1 250 ? 16.678 -3.486 -20.802 1.00 93.44 250 GLU A O 1
ATOM 1950 N N . ARG A 1 251 ? 15.773 -3.750 -22.844 1.00 93.06 251 ARG A N 1
ATOM 1951 C CA . ARG A 1 251 ? 14.408 -3.366 -22.456 1.00 93.06 251 ARG A CA 1
ATOM 1952 C C . ARG A 1 251 ? 13.922 -4.187 -21.266 1.00 93.06 251 ARG A C 1
ATOM 1954 O O . ARG A 1 251 ? 13.393 -3.632 -20.300 1.00 93.06 251 ARG A O 1
ATOM 1961 N N . ASP A 1 252 ? 14.088 -5.503 -21.324 1.00 92.12 252 ASP A N 1
ATOM 1962 C CA . ASP A 1 252 ? 13.614 -6.404 -20.277 1.00 92.12 252 ASP A CA 1
ATOM 1963 C C . ASP A 1 252 ? 14.394 -6.209 -18.973 1.00 92.12 252 ASP A C 1
ATOM 1965 O O . ASP A 1 252 ? 13.803 -6.223 -17.890 1.00 92.12 252 ASP A O 1
ATOM 1969 N N . GLU A 1 253 ? 15.694 -5.916 -19.048 1.00 91.88 253 GLU A N 1
ATOM 1970 C CA . GLU A 1 253 ? 16.484 -5.529 -17.883 1.00 91.88 253 GLU A CA 1
ATOM 1971 C C . GLU A 1 253 ? 16.019 -4.209 -17.259 1.00 91.88 253 GLU A C 1
ATOM 1973 O O . GLU A 1 253 ? 15.833 -4.145 -16.037 1.00 91.88 253 GLU A O 1
ATOM 1978 N N . ARG A 1 254 ? 15.790 -3.163 -18.060 1.00 90.81 254 ARG A N 1
ATOM 1979 C CA . ARG A 1 254 ? 15.295 -1.878 -17.539 1.00 90.81 254 ARG A CA 1
ATOM 1980 C C . ARG A 1 254 ? 13.905 -2.024 -16.932 1.00 90.81 254 ARG A C 1
ATOM 1982 O O . ARG A 1 254 ? 13.657 -1.491 -15.852 1.00 90.81 254 ARG A O 1
ATOM 1989 N N . ARG A 1 255 ? 13.020 -2.802 -17.564 1.00 87.44 255 ARG A N 1
ATOM 1990 C CA . ARG A 1 255 ? 11.688 -3.128 -17.031 1.00 87.44 255 ARG A CA 1
ATOM 1991 C C . ARG A 1 255 ? 11.766 -3.896 -15.715 1.00 87.44 255 ARG A C 1
ATOM 1993 O O . ARG A 1 255 ? 10.990 -3.599 -14.811 1.00 87.44 255 ARG A O 1
ATOM 2000 N N . ARG A 1 256 ? 12.693 -4.848 -15.580 1.00 88.62 256 ARG A N 1
ATOM 2001 C CA . ARG A 1 256 ? 12.911 -5.582 -14.324 1.00 88.62 256 ARG A CA 1
ATOM 2002 C C . ARG A 1 256 ? 13.332 -4.640 -13.199 1.00 88.62 256 ARG A C 1
ATOM 2004 O O . ARG A 1 256 ? 12.695 -4.628 -12.153 1.00 88.62 256 ARG A O 1
ATOM 2011 N N . ARG A 1 257 ? 14.339 -3.793 -13.443 1.00 87.19 257 ARG A N 1
ATOM 2012 C CA . ARG A 1 257 ? 14.808 -2.802 -12.458 1.00 87.19 257 ARG A CA 1
ATOM 2013 C C . ARG A 1 257 ? 13.716 -1.799 -12.089 1.00 87.19 257 ARG A C 1
ATOM 2015 O O . ARG A 1 257 ? 13.582 -1.454 -10.923 1.00 87.19 257 ARG A O 1
ATOM 2022 N N . TRP A 1 258 ? 12.914 -1.362 -13.060 1.00 86.44 258 TRP A N 1
ATOM 2023 C CA . TRP A 1 258 ? 11.742 -0.528 -12.795 1.00 86.44 258 TRP A CA 1
ATOM 2024 C C . TRP A 1 258 ? 10.763 -1.216 -11.840 1.00 86.44 258 TRP A C 1
ATOM 2026 O O . TRP A 1 258 ? 10.387 -0.614 -10.843 1.00 86.44 258 TRP A O 1
ATOM 2036 N N . LYS A 1 259 ? 10.402 -2.479 -12.101 1.00 83.62 259 LYS A N 1
ATOM 2037 C CA . LYS A 1 259 ? 9.484 -3.242 -11.240 1.00 83.62 259 LYS A CA 1
ATOM 2038 C C . LYS A 1 259 ? 10.016 -3.415 -9.817 1.00 83.62 259 LYS A C 1
ATOM 2040 O O . LYS A 1 259 ? 9.248 -3.300 -8.870 1.00 83.62 259 LYS A O 1
ATOM 2045 N N . GLU A 1 260 ? 11.319 -3.659 -9.666 1.00 83.88 260 GLU A N 1
ATOM 2046 C CA . GLU A 1 260 ? 11.965 -3.727 -8.348 1.00 83.88 260 GLU A CA 1
ATOM 2047 C C . GLU A 1 260 ? 11.788 -2.407 -7.579 1.00 83.88 260 GLU A C 1
ATOM 2049 O O . GLU A 1 260 ? 11.454 -2.405 -6.399 1.00 83.88 260 GLU A O 1
ATOM 2054 N N . VAL A 1 261 ? 11.957 -1.269 -8.250 1.00 84.50 261 VAL A N 1
ATOM 2055 C CA . VAL A 1 261 ? 11.898 0.057 -7.622 1.00 84.50 261 VAL A CA 1
ATOM 2056 C C . VAL A 1 261 ? 10.455 0.543 -7.393 1.00 84.50 261 VAL A C 1
ATOM 2058 O O . VAL A 1 261 ? 10.174 1.165 -6.369 1.00 84.50 261 VAL A O 1
ATOM 2061 N N . GLU A 1 262 ? 9.528 0.230 -8.299 1.00 81.00 262 GLU A N 1
ATOM 2062 C CA . GLU A 1 262 ? 8.119 0.664 -8.281 1.00 81.00 262 GLU A CA 1
ATOM 2063 C C . GLU A 1 262 ? 7.347 0.199 -7.034 1.00 81.00 262 GLU A C 1
ATOM 2065 O O . GLU A 1 262 ? 6.410 0.869 -6.603 1.00 81.00 262 GLU A O 1
ATOM 2070 N N . GLY A 1 263 ? 7.737 -0.929 -6.433 1.00 75.94 263 GLY A N 1
ATOM 2071 C CA . GLY A 1 263 ? 7.084 -1.457 -5.230 1.00 75.94 263 GLY A CA 1
ATOM 2072 C C . GLY A 1 263 ? 7.494 -0.773 -3.921 1.00 75.94 263 GLY A C 1
ATOM 2073 O O . GLY A 1 263 ? 6.776 -0.887 -2.926 1.00 75.94 263 GLY A O 1
ATOM 2074 N N . VAL A 1 264 ? 8.642 -0.086 -3.905 1.00 79.25 264 VAL A N 1
ATOM 2075 C CA . VAL A 1 264 ? 9.259 0.463 -2.679 1.00 79.25 264 VAL A CA 1
ATOM 2076 C C . VAL A 1 264 ? 9.467 1.975 -2.712 1.00 79.25 264 VAL A C 1
ATOM 2078 O O . VAL A 1 264 ? 9.689 2.581 -1.663 1.00 79.25 264 VAL A O 1
ATOM 2081 N N . LEU A 1 265 ? 9.437 2.586 -3.895 1.00 85.19 265 LEU A N 1
ATOM 2082 C CA . LEU A 1 265 ? 9.478 4.034 -4.073 1.00 85.19 265 LEU A CA 1
ATOM 2083 C C . LEU A 1 265 ? 8.078 4.583 -4.358 1.00 85.19 265 LEU A C 1
ATOM 2085 O O . LEU A 1 265 ? 7.183 3.827 -4.740 1.00 85.19 265 LEU A O 1
ATOM 2089 N N . PRO A 1 266 ? 7.871 5.900 -4.190 1.00 77.56 266 PRO A N 1
ATOM 2090 C CA . PRO A 1 266 ? 6.577 6.493 -4.456 1.00 77.56 266 PRO A CA 1
ATOM 2091 C C . PRO A 1 266 ? 6.146 6.292 -5.906 1.00 77.56 266 PRO A C 1
ATOM 2093 O O . PRO A 1 266 ? 6.912 6.525 -6.846 1.00 77.56 266 PRO A O 1
ATOM 2096 N N . LYS A 1 267 ? 4.887 5.905 -6.090 1.00 76.25 267 LYS A N 1
ATOM 2097 C CA . LYS A 1 267 ? 4.323 5.724 -7.423 1.00 76.25 267 LYS A CA 1
ATOM 2098 C C . LYS A 1 267 ? 4.047 7.073 -8.080 1.00 76.25 267 LYS A C 1
ATOM 2100 O O . LYS A 1 267 ? 3.256 7.877 -7.586 1.00 76.25 267 LYS A O 1
ATOM 2105 N N . ILE A 1 268 ? 4.638 7.273 -9.248 1.00 70.69 268 ILE A N 1
ATOM 2106 C CA . ILE A 1 268 ? 4.372 8.420 -10.109 1.00 70.69 268 ILE A CA 1
ATOM 2107 C C . ILE A 1 268 ? 3.248 8.031 -11.072 1.00 70.69 268 ILE A C 1
ATOM 2109 O O . ILE A 1 268 ? 3.372 7.059 -11.811 1.00 70.69 268 ILE A O 1
ATOM 2113 N N . SER A 1 269 ? 2.126 8.751 -11.074 1.00 56.47 269 SER A N 1
ATOM 2114 C CA . SER A 1 269 ? 1.095 8.568 -12.108 1.00 56.47 269 SER A CA 1
ATOM 2115 C C . SER A 1 269 ? 0.703 9.922 -12.670 1.00 56.47 269 SER A C 1
ATOM 2117 O O . SER A 1 269 ? 0.229 10.776 -11.931 1.00 56.47 269 SER A O 1
ATOM 2119 N N . GLY A 1 270 ? 0.930 10.113 -13.968 1.00 52.62 270 GLY A N 1
ATOM 2120 C CA . GLY A 1 270 ? 0.555 11.322 -14.695 1.00 52.62 270 GLY A CA 1
ATOM 2121 C C . GLY A 1 270 ? 1.468 11.570 -15.905 1.00 52.62 270 GLY A C 1
ATOM 2122 O O . GLY A 1 270 ? 2.684 11.445 -15.766 1.00 52.62 270 GLY A O 1
ATOM 2123 N N . PRO A 1 271 ? 0.927 11.944 -17.080 1.00 41.59 271 PRO A N 1
ATOM 2124 C CA . PRO A 1 271 ? 1.702 12.200 -18.302 1.00 41.59 271 PRO A CA 1
ATOM 2125 C C . PRO A 1 271 ? 2.466 13.541 -18.309 1.00 41.59 271 PRO A C 1
ATOM 2127 O O . PRO A 1 271 ? 2.842 14.039 -19.367 1.00 41.59 271 PRO A O 1
ATOM 2130 N N . SER A 1 272 ? 2.700 14.174 -17.158 1.00 43.78 272 SER A N 1
ATOM 2131 C CA . SER A 1 272 ? 3.232 15.539 -17.134 1.00 43.78 272 SER A CA 1
ATOM 2132 C C . SER A 1 272 ? 3.953 15.885 -15.837 1.00 43.78 272 SER A C 1
ATOM 2134 O O . SER A 1 272 ? 3.556 16.800 -15.123 1.00 43.78 272 SER A O 1
ATOM 2136 N N . ILE A 1 273 ? 5.080 15.224 -15.567 1.00 49.00 273 ILE A N 1
ATOM 2137 C CA . ILE A 1 273 ? 6.122 15.857 -14.749 1.00 49.00 273 ILE A CA 1
ATOM 2138 C C . ILE A 1 273 ? 6.900 16.788 -15.677 1.00 49.00 273 ILE A C 1
ATOM 2140 O O . ILE A 1 273 ? 7.925 16.428 -16.254 1.00 49.00 273 ILE A O 1
ATOM 2144 N N . LYS A 1 274 ? 6.392 18.013 -15.848 1.00 47.69 274 LYS A N 1
ATOM 2145 C CA . LYS A 1 274 ? 7.238 19.104 -16.333 1.00 47.69 274 LYS A CA 1
ATOM 2146 C C . LYS A 1 274 ? 8.301 19.329 -15.262 1.00 47.69 274 LYS A C 1
ATOM 2148 O O . LYS A 1 274 ? 7.980 19.560 -14.101 1.00 47.69 274 LYS A O 1
ATOM 2153 N N . ILE A 1 275 ? 9.560 19.182 -15.651 1.00 47.62 275 ILE A N 1
ATOM 2154 C CA . ILE A 1 275 ? 10.728 19.214 -14.769 1.00 47.62 275 ILE A CA 1
ATOM 2155 C C . ILE A 1 275 ? 10.776 20.570 -14.036 1.00 47.62 275 ILE A C 1
ATOM 2157 O O . ILE A 1 275 ? 11.215 21.577 -14.582 1.00 47.62 275 ILE A O 1
ATOM 2161 N N . GLY A 1 276 ? 10.287 20.576 -12.792 1.00 50.41 276 GLY A N 1
ATOM 2162 C CA . GLY A 1 276 ? 10.240 21.701 -11.856 1.00 50.41 276 GLY A CA 1
ATOM 2163 C C . GLY A 1 276 ? 9.941 21.159 -10.452 1.00 50.41 276 GLY A C 1
ATOM 2164 O O . GLY A 1 276 ? 8.828 20.732 -10.162 1.00 50.41 276 GLY A O 1
ATOM 2165 N N . ARG A 1 277 ? 10.975 21.077 -9.607 1.00 51.94 277 ARG A N 1
ATOM 2166 C CA . ARG A 1 277 ? 11.126 20.076 -8.525 1.00 51.94 277 ARG A CA 1
ATOM 2167 C C . ARG A 1 277 ? 10.275 20.247 -7.252 1.00 51.94 277 ARG A C 1
ATOM 2169 O O . ARG A 1 277 ? 10.247 19.314 -6.462 1.00 51.94 277 ARG A O 1
ATOM 2176 N N . ALA A 1 278 ? 9.639 21.394 -7.016 1.00 50.12 278 ALA A N 1
ATOM 2177 C CA . ALA A 1 278 ? 8.952 21.669 -5.742 1.00 50.12 278 ALA A CA 1
ATOM 2178 C C . ALA A 1 278 ? 7.424 21.728 -5.893 1.00 50.12 278 ALA A C 1
ATOM 2180 O O . ALA A 1 278 ? 6.726 20.948 -5.254 1.00 50.12 278 ALA A O 1
ATOM 2181 N N . ALA A 1 279 ? 6.920 22.548 -6.821 1.00 47.66 279 ALA A N 1
ATOM 2182 C CA . ALA A 1 279 ? 5.480 22.726 -7.042 1.00 47.66 279 ALA A CA 1
ATOM 2183 C C . ALA A 1 279 ? 4.757 21.434 -7.484 1.00 47.66 279 ALA A C 1
ATOM 2185 O O . ALA A 1 279 ? 3.618 21.199 -7.104 1.00 47.66 279 ALA A O 1
ATOM 2186 N N . THR A 1 280 ? 5.442 20.541 -8.209 1.00 63.31 280 THR A N 1
ATOM 2187 C CA . THR A 1 280 ? 4.875 19.258 -8.677 1.00 63.31 280 THR A CA 1
ATOM 2188 C C . THR A 1 280 ? 4.707 18.218 -7.568 1.00 63.31 280 THR A C 1
ATOM 2190 O O . THR A 1 280 ? 3.861 17.333 -7.667 1.00 63.31 280 THR A O 1
ATOM 2193 N N . THR A 1 281 ? 5.501 18.311 -6.497 1.00 62.75 281 THR A N 1
ATOM 2194 C CA . THR A 1 281 ? 5.448 17.353 -5.382 1.00 62.75 281 THR A CA 1
ATOM 2195 C C . THR A 1 281 ? 4.205 17.596 -4.530 1.00 62.75 281 THR A C 1
ATOM 2197 O O . THR A 1 281 ? 3.526 16.651 -4.144 1.00 62.75 281 THR A O 1
ATOM 2200 N N . GLU A 1 282 ? 3.880 18.865 -4.281 1.00 63.91 282 GLU A N 1
ATOM 2201 C CA . GLU A 1 282 ? 2.690 19.275 -3.530 1.00 63.91 282 GLU A CA 1
ATOM 2202 C C . GLU A 1 282 ? 1.403 18.922 -4.289 1.00 63.91 282 GLU A C 1
ATOM 2204 O O . GLU A 1 282 ? 0.480 18.364 -3.704 1.00 63.91 282 GLU A O 1
ATOM 2209 N N . GLU A 1 283 ? 1.365 19.144 -5.607 1.00 66.12 283 GLU A N 1
ATOM 2210 C CA . GLU A 1 283 ? 0.237 18.747 -6.463 1.00 66.12 283 GLU A CA 1
ATOM 2211 C C . GLU A 1 283 ? -0.032 17.233 -6.427 1.00 66.12 283 GLU A C 1
ATOM 2213 O O . GLU A 1 283 ? -1.187 16.818 -6.341 1.00 66.12 283 GLU A O 1
ATOM 2218 N N . LEU A 1 284 ? 1.019 16.403 -6.439 1.00 65.31 284 LEU A N 1
ATOM 2219 C CA . LEU A 1 284 ? 0.889 14.943 -6.356 1.00 65.31 284 LEU A CA 1
ATOM 2220 C C . LEU A 1 284 ? 0.439 14.458 -4.971 1.00 65.31 284 LEU A C 1
ATOM 2222 O O . LEU A 1 284 ? -0.296 13.473 -4.881 1.00 65.31 284 LEU A O 1
ATOM 2226 N N . LEU A 1 285 ? 0.867 15.135 -3.901 1.00 67.12 285 LEU A N 1
ATOM 2227 C CA . LEU A 1 285 ? 0.457 14.831 -2.525 1.00 67.12 285 LEU A CA 1
ATOM 2228 C C . LEU A 1 285 ? -0.992 15.249 -2.238 1.00 67.12 285 LEU A C 1
ATOM 2230 O O . LEU A 1 285 ? -1.630 14.665 -1.366 1.00 67.12 285 LEU A O 1
ATOM 2234 N N . ASN A 1 286 ? -1.525 16.209 -2.997 1.00 66.31 286 ASN A N 1
ATOM 2235 C CA . ASN A 1 286 ? -2.905 16.678 -2.877 1.00 66.31 286 ASN A CA 1
ATOM 2236 C C . ASN A 1 286 ? -3.934 15.768 -3.580 1.00 66.31 286 ASN A C 1
ATOM 2238 O O . ASN A 1 286 ? -5.129 16.069 -3.548 1.00 66.31 286 ASN A O 1
ATOM 2242 N N . ASP A 1 287 ? -3.522 14.653 -4.200 1.00 69.25 287 ASP A N 1
ATOM 2243 C CA . ASP A 1 287 ? -4.458 13.655 -4.736 1.00 69.25 287 ASP A CA 1
ATOM 2244 C C . ASP A 1 287 ? -5.125 12.854 -3.603 1.00 69.25 287 ASP A C 1
ATOM 2246 O O . ASP A 1 287 ? -4.698 11.757 -3.226 1.00 69.25 287 ASP A O 1
ATOM 2250 N N . VAL A 1 288 ? -6.223 13.415 -3.088 1.00 61.97 288 VAL A N 1
ATOM 2251 C CA . VAL A 1 288 ? -7.040 12.863 -1.993 1.00 61.97 288 VAL A CA 1
ATOM 2252 C C . VAL A 1 288 ? -7.580 11.462 -2.305 1.00 61.97 288 VAL A C 1
ATOM 2254 O O . VAL A 1 288 ? -7.873 10.691 -1.395 1.00 61.97 288 VAL A O 1
ATOM 2257 N N . LYS A 1 289 ? -7.725 11.088 -3.586 1.00 66.81 289 LYS A N 1
ATOM 2258 C CA . LYS A 1 289 ? -8.231 9.752 -3.950 1.00 66.81 289 LYS A CA 1
ATOM 2259 C C . LYS A 1 289 ? -7.187 8.662 -3.743 1.00 66.81 289 LYS A C 1
ATOM 2261 O O . LYS A 1 289 ? -7.539 7.487 -3.617 1.00 66.81 289 LYS A O 1
ATOM 2266 N N . ARG A 1 290 ? -5.913 9.039 -3.758 1.00 70.56 290 ARG A N 1
ATOM 2267 C CA . ARG A 1 290 ? -4.784 8.114 -3.749 1.00 70.56 290 ARG A CA 1
ATOM 2268 C C . ARG A 1 290 ? -4.065 8.080 -2.412 1.00 70.56 290 ARG A C 1
ATOM 2270 O O . ARG A 1 290 ? -3.622 7.006 -1.997 1.00 70.56 290 ARG A O 1
ATOM 2277 N N . TRP A 1 291 ? -3.947 9.240 -1.778 1.00 77.31 291 TRP A N 1
ATOM 2278 C CA . TRP A 1 291 ? -3.122 9.440 -0.602 1.00 77.31 291 TRP A CA 1
ATOM 2279 C C . TRP A 1 291 ? -3.972 9.819 0.603 1.00 77.31 291 TRP A C 1
ATOM 2281 O O . TRP A 1 291 ? -4.835 10.690 0.534 1.00 77.31 291 TRP A O 1
ATOM 2291 N N . GLY A 1 292 ? -3.700 9.149 1.718 1.00 77.88 292 GLY A N 1
ATOM 2292 C CA . GLY A 1 292 ? -4.165 9.538 3.041 1.00 77.88 292 GLY A CA 1
ATOM 2293 C C . GLY A 1 292 ? -3.038 10.158 3.859 1.00 77.88 292 GLY A C 1
ATOM 2294 O O . GLY A 1 292 ? -1.867 10.142 3.472 1.00 77.88 292 GLY A O 1
ATOM 2295 N N . ILE A 1 293 ? -3.399 10.666 5.029 1.00 81.38 293 ILE A N 1
ATOM 2296 C CA . ILE A 1 293 ? -2.450 11.094 6.059 1.00 81.38 293 ILE A CA 1
ATOM 2297 C C . ILE A 1 293 ? -2.495 10.042 7.174 1.00 81.38 293 ILE A C 1
ATOM 2299 O O . ILE A 1 293 ? -3.505 9.368 7.353 1.00 81.38 293 ILE A O 1
ATOM 2303 N N . TRP A 1 294 ? -1.404 9.864 7.905 1.00 85.19 294 TRP A N 1
ATOM 2304 C CA . TRP A 1 294 ? -1.336 9.008 9.086 1.00 85.19 294 TRP A CA 1
ATOM 2305 C C . TRP A 1 294 ? -0.402 9.627 10.122 1.00 85.19 294 TRP A C 1
ATOM 2307 O O . TRP A 1 294 ? 0.594 10.256 9.739 1.00 85.19 294 TRP A O 1
ATOM 2317 N N . PRO A 1 295 ? -0.678 9.473 11.427 1.00 79.31 295 PRO A N 1
ATOM 2318 C CA . PRO A 1 295 ? 0.215 9.989 12.448 1.00 79.31 295 PRO A CA 1
ATOM 2319 C C . PRO A 1 295 ? 1.501 9.155 12.472 1.00 79.31 295 PRO A C 1
ATOM 2321 O O . PRO A 1 295 ? 1.464 7.926 12.462 1.00 79.31 295 PRO A O 1
ATOM 2324 N N . GLY A 1 296 ? 2.654 9.816 12.478 1.00 72.56 296 GLY A N 1
ATOM 2325 C CA . GLY A 1 296 ? 3.949 9.164 12.656 1.00 72.56 296 GLY A CA 1
ATOM 2326 C C . GLY A 1 296 ? 4.636 9.605 13.941 1.00 72.56 296 GLY A C 1
ATOM 2327 O O . GLY A 1 296 ? 4.286 10.621 14.531 1.00 72.56 296 GLY A O 1
ATOM 2328 N N . ASP A 1 297 ? 5.672 8.865 14.334 1.00 66.56 297 ASP A N 1
ATOM 2329 C CA . ASP A 1 297 ? 6.382 9.036 15.612 1.00 66.56 297 ASP A CA 1
ATOM 2330 C C . ASP A 1 297 ? 7.007 10.417 15.802 1.00 66.56 297 ASP A C 1
ATOM 2332 O O . ASP A 1 297 ? 7.297 10.817 16.922 1.00 66.56 297 ASP A O 1
ATOM 2336 N N . THR A 1 298 ? 7.283 11.137 14.715 1.00 70.06 298 THR A N 1
ATOM 2337 C CA . THR A 1 298 ? 7.906 12.469 14.763 1.00 70.06 298 THR A CA 1
ATOM 2338 C C . THR A 1 298 ? 7.223 13.486 13.860 1.00 70.06 298 THR A C 1
ATOM 2340 O O . THR A 1 298 ? 7.349 14.680 14.095 1.00 70.06 298 THR A O 1
ATOM 2343 N N . GLU A 1 299 ? 6.549 13.035 12.804 1.00 76.19 299 GLU A N 1
ATOM 2344 C CA . GLU A 1 299 ? 5.873 13.882 11.823 1.00 76.19 299 GLU A CA 1
ATOM 2345 C C . GLU A 1 299 ? 4.742 13.101 11.147 1.00 76.19 299 GLU A C 1
ATOM 2347 O O . GLU A 1 299 ? 4.713 11.868 11.207 1.00 76.19 299 GLU A O 1
ATOM 2352 N N . LEU A 1 300 ? 3.822 13.817 10.498 1.00 80.19 300 LEU A N 1
ATOM 2353 C CA . LEU A 1 300 ? 2.771 13.200 9.694 1.00 80.19 300 LEU A CA 1
ATOM 2354 C C . LEU A 1 300 ? 3.376 12.428 8.518 1.00 80.19 300 LEU A C 1
ATOM 2356 O O . LEU A 1 300 ? 4.340 12.864 7.887 1.00 80.19 300 LEU A O 1
ATOM 2360 N N . MET A 1 301 ? 2.778 11.284 8.216 1.00 85.19 301 MET A N 1
ATOM 2361 C CA . MET A 1 301 ? 3.159 10.443 7.092 1.00 85.19 301 MET A CA 1
ATOM 2362 C C . MET A 1 301 ? 2.056 10.457 6.047 1.00 85.19 301 MET A C 1
ATOM 2364 O O . MET A 1 301 ? 0.876 10.333 6.367 1.00 85.19 301 MET A O 1
ATOM 2368 N N . THR A 1 302 ? 2.445 10.561 4.787 1.00 84.88 302 THR A N 1
ATOM 2369 C CA . THR A 1 302 ? 1.577 10.264 3.655 1.00 84.88 302 THR A CA 1
ATOM 2370 C C . THR A 1 302 ? 1.466 8.752 3.515 1.00 84.88 302 THR A C 1
ATOM 2372 O O . THR A 1 302 ? 2.474 8.046 3.581 1.00 84.88 302 THR A O 1
ATOM 2375 N N . VAL A 1 303 ? 0.252 8.245 3.326 1.00 86.62 303 VAL A N 1
ATOM 2376 C CA . VAL A 1 303 ? -0.048 6.810 3.283 1.00 86.62 303 VAL A CA 1
ATOM 2377 C C . VAL A 1 303 ? -0.726 6.462 1.972 1.00 86.62 303 VAL A C 1
ATOM 2379 O O . VAL A 1 303 ? -1.696 7.107 1.579 1.00 86.62 303 VAL A O 1
ATOM 2382 N N . GLU A 1 304 ? -0.213 5.442 1.286 1.00 85.50 304 GLU A N 1
ATOM 2383 C CA . GLU A 1 304 ? -0.886 4.864 0.121 1.00 85.50 304 GLU A CA 1
ATOM 2384 C C . GLU A 1 304 ? -2.205 4.209 0.540 1.00 85.50 304 GLU A C 1
ATOM 2386 O O . GLU A 1 304 ? -2.350 3.739 1.672 1.00 85.50 304 GLU A O 1
ATOM 2391 N N . ARG A 1 305 ? -3.174 4.097 -0.376 1.00 84.06 305 ARG A N 1
ATOM 2392 C CA . ARG A 1 305 ? -4.320 3.206 -0.143 1.00 84.06 305 ARG A CA 1
ATOM 2393 C C . ARG A 1 305 ? -3.800 1.797 0.152 1.00 84.06 305 ARG A C 1
ATOM 2395 O O . ARG A 1 305 ? -3.131 1.186 -0.683 1.00 84.06 305 ARG A O 1
ATOM 2402 N N . GLY A 1 306 ? -4.085 1.314 1.354 1.00 86.88 306 GLY A N 1
ATOM 2403 C CA . GLY A 1 306 ? -3.520 0.076 1.860 1.00 86.88 306 GLY A CA 1
ATOM 2404 C C . GLY A 1 306 ? -4.341 -1.148 1.478 1.00 86.88 306 GLY A C 1
ATOM 2405 O O . GLY A 1 306 ? -5.438 -1.045 0.926 1.00 86.88 306 GLY A O 1
ATOM 2406 N N . VAL A 1 307 ? -3.804 -2.319 1.802 1.00 90.56 307 VAL A N 1
ATOM 2407 C CA . VAL A 1 307 ? -4.453 -3.621 1.621 1.00 90.56 307 VAL A CA 1
ATOM 2408 C C . VAL A 1 307 ? -4.900 -4.183 2.963 1.00 90.56 307 VAL A C 1
ATOM 2410 O O . VAL A 1 307 ? -4.233 -3.981 3.980 1.00 90.56 307 VAL A O 1
ATOM 2413 N N . VAL A 1 308 ? -6.030 -4.883 2.956 1.00 90.62 308 VAL A N 1
ATOM 2414 C CA . VAL A 1 308 ? -6.528 -5.654 4.097 1.00 90.62 308 VAL A CA 1
ATOM 2415 C C . VAL A 1 308 ? -6.212 -7.116 3.835 1.00 90.62 308 VAL A C 1
ATOM 2417 O O . VAL A 1 308 ? -6.632 -7.671 2.822 1.00 90.62 308 VAL A O 1
ATOM 2420 N N . LEU A 1 309 ? -5.458 -7.722 4.739 1.00 89.75 309 LEU A N 1
ATOM 2421 C CA . LEU A 1 309 ? -5.112 -9.134 4.741 1.00 89.75 309 LEU A CA 1
ATOM 2422 C C . LEU A 1 309 ? -5.929 -9.844 5.822 1.00 89.75 309 LEU A C 1
ATOM 2424 O O . LEU A 1 309 ? -6.100 -9.303 6.913 1.00 89.75 309 LEU A O 1
ATOM 2428 N N . ALA A 1 310 ? -6.397 -11.053 5.544 1.00 86.75 310 ALA A N 1
ATOM 2429 C CA . ALA A 1 310 ? -7.012 -11.930 6.536 1.00 86.75 310 ALA A CA 1
ATOM 2430 C C . ALA A 1 310 ? -6.286 -13.279 6.543 1.00 86.75 310 ALA A C 1
ATOM 2432 O O . ALA A 1 310 ? -5.892 -13.760 5.477 1.00 86.75 310 ALA A O 1
ATO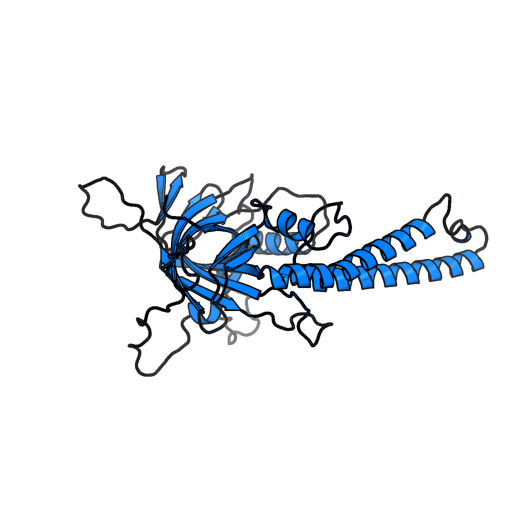M 2433 N N . ALA A 1 311 ? -6.130 -13.897 7.718 1.00 79.44 311 ALA A N 1
ATOM 2434 C CA . ALA A 1 311 ? -5.767 -15.313 7.772 1.00 79.44 311 ALA A CA 1
ATOM 2435 C C . ALA A 1 311 ? -6.984 -16.140 7.431 1.00 79.44 311 ALA A C 1
ATOM 2437 O O . ALA A 1 311 ? -8.005 -16.068 8.113 1.00 79.44 311 ALA A O 1
ATOM 2438 N N . VAL A 1 312 ? -6.840 -16.969 6.413 1.00 72.12 312 VAL A N 1
ATOM 2439 C CA . VAL A 1 312 ? -7.835 -17.968 6.076 1.00 72.12 312 VAL A CA 1
ATOM 2440 C C . VAL A 1 312 ? -7.220 -19.326 6.368 1.00 72.12 312 VAL A C 1
ATOM 2442 O O . VAL A 1 312 ? -6.131 -19.652 5.894 1.00 72.12 312 VAL A O 1
ATOM 2445 N N . SER A 1 313 ? -7.915 -20.134 7.169 1.00 66.50 313 SER A N 1
ATOM 2446 C CA . SER A 1 313 ? -7.541 -21.536 7.341 1.00 66.50 313 SER A CA 1
ATOM 2447 C C . SER A 1 313 ? -7.669 -22.245 5.995 1.00 66.50 313 SER A C 1
ATOM 2449 O O . SER A 1 313 ? -8.760 -22.299 5.419 1.00 66.50 313 SER A O 1
ATOM 2451 N N . ALA A 1 314 ? -6.568 -22.800 5.486 1.00 58.44 314 ALA A N 1
ATOM 2452 C CA . ALA A 1 314 ? -6.588 -23.562 4.248 1.00 58.44 314 ALA A CA 1
ATOM 2453 C C . ALA A 1 314 ? -7.569 -24.742 4.378 1.00 58.44 314 ALA A C 1
ATOM 2455 O O . ALA A 1 314 ? -7.339 -25.690 5.128 1.00 58.44 314 ALA A O 1
ATOM 2456 N N . LYS A 1 315 ? -8.682 -24.708 3.631 1.00 53.28 315 LYS A N 1
ATOM 2457 C CA . LYS A 1 315 ? -9.711 -25.768 3.664 1.00 53.28 315 LYS A CA 1
ATOM 2458 C C . LYS A 1 315 ? -9.208 -27.122 3.147 1.00 53.28 315 LYS A C 1
ATOM 2460 O O . LYS A 1 315 ? -9.863 -28.143 3.352 1.00 53.28 315 LYS A O 1
ATOM 2465 N N . GLN A 1 316 ? -8.051 -27.164 2.487 1.00 45.91 316 GLN A N 1
ATOM 2466 C CA . GLN A 1 316 ? -7.435 -28.407 2.041 1.00 45.91 316 GLN A CA 1
ATOM 2467 C C . GLN A 1 316 ? -6.429 -28.908 3.077 1.00 45.91 316 GLN A C 1
ATOM 2469 O O . GLN A 1 316 ? -5.315 -28.398 3.169 1.00 45.91 316 GLN A O 1
ATOM 2474 N N . LYS A 1 317 ? -6.786 -29.996 3.773 1.00 42.50 317 LYS A N 1
ATOM 2475 C CA . LYS A 1 317 ? -5.788 -30.924 4.314 1.00 42.50 317 LYS A CA 1
ATOM 2476 C C . LYS A 1 317 ? -4.893 -31.342 3.148 1.00 42.50 317 LYS A C 1
ATOM 2478 O O . LYS A 1 317 ? -5.295 -32.187 2.347 1.00 42.50 317 LYS A O 1
ATOM 2483 N N . LYS A 1 318 ? -3.683 -30.787 3.042 1.00 45.03 318 LYS A N 1
ATOM 2484 C CA . LYS A 1 318 ? -2.621 -31.493 2.326 1.00 45.03 318 LYS A CA 1
ATOM 2485 C C . LYS A 1 318 ? -2.486 -32.832 3.043 1.00 45.03 318 LYS A C 1
ATOM 2487 O O . LYS A 1 318 ? -2.099 -32.880 4.207 1.00 45.03 318 LYS A O 1
ATOM 2492 N N . GLN A 1 319 ? -2.879 -33.921 2.385 1.00 40.31 319 GLN A N 1
ATOM 2493 C CA . GLN A 1 319 ? -2.449 -35.244 2.811 1.00 40.31 319 GLN A CA 1
ATOM 2494 C C . GLN A 1 319 ? -0.934 -35.263 2.638 1.00 40.31 319 GLN A C 1
ATOM 2496 O O . GLN A 1 319 ? -0.415 -35.504 1.550 1.00 40.31 319 GLN A O 1
ATOM 2501 N N . SER A 1 320 ? -0.232 -34.915 3.712 1.00 41.06 320 SER A N 1
ATOM 2502 C CA . SER A 1 320 ? 1.190 -35.164 3.828 1.00 41.06 320 SER A CA 1
ATOM 2503 C C . SER A 1 320 ? 1.422 -36.652 3.584 1.00 41.06 320 SER A C 1
ATOM 2505 O O . SER A 1 320 ? 0.718 -37.508 4.124 1.00 41.06 320 SER A O 1
ATOM 2507 N N . ILE A 1 321 ? 2.416 -36.959 2.754 1.00 52.91 321 ILE A N 1
ATOM 2508 C CA . ILE A 1 321 ? 2.837 -38.328 2.422 1.00 52.91 321 ILE A CA 1
ATOM 2509 C C . ILE A 1 321 ? 3.392 -39.032 3.683 1.00 52.91 321 ILE A C 1
ATOM 2511 O O . ILE A 1 321 ? 3.549 -40.251 3.717 1.00 52.91 321 ILE A O 1
ATOM 2515 N N . PHE A 1 322 ? 3.633 -38.272 4.757 1.00 43.59 322 PHE A N 1
ATOM 2516 C CA . PHE A 1 322 ? 4.154 -38.744 6.028 1.00 43.59 322 PHE A CA 1
ATOM 2517 C C . PHE A 1 322 ? 3.148 -38.487 7.169 1.00 43.59 322 PHE A C 1
ATOM 2519 O O . PHE A 1 322 ? 2.926 -37.333 7.532 1.00 43.59 322 PHE A O 1
ATOM 2526 N N . PRO A 1 323 ? 2.590 -39.538 7.807 1.00 44.78 323 PRO A N 1
ATOM 2527 C CA . PRO A 1 323 ? 1.599 -39.416 8.890 1.00 44.78 323 PRO A CA 1
ATOM 2528 C C . PRO A 1 323 ? 2.063 -38.632 10.131 1.00 44.78 323 PRO A C 1
ATOM 2530 O O . PRO A 1 323 ? 1.240 -38.255 10.959 1.00 44.78 323 PRO A O 1
ATOM 2533 N N . TRP A 1 324 ? 3.372 -38.411 10.277 1.00 49.47 324 TRP A N 1
ATOM 2534 C CA . TRP A 1 324 ? 3.997 -37.706 11.400 1.00 49.47 324 TRP A CA 1
ATOM 2535 C C . TRP A 1 324 ? 4.280 -36.220 11.119 1.00 49.47 324 TRP A C 1
ATOM 2537 O O . TRP A 1 324 ? 4.578 -35.479 12.050 1.00 49.47 324 TRP A O 1
ATOM 2547 N N . MET A 1 325 ? 4.141 -35.767 9.868 1.00 38.94 325 MET A N 1
ATOM 2548 C CA . MET A 1 325 ? 4.040 -34.348 9.518 1.00 38.94 325 MET A CA 1
ATOM 2549 C C . MET A 1 325 ? 2.558 -34.016 9.363 1.00 38.94 325 MET A C 1
ATOM 2551 O O . MET A 1 325 ? 2.031 -33.943 8.253 1.00 38.94 325 MET A O 1
ATOM 2555 N N . GLN A 1 326 ? 1.857 -33.877 10.486 1.00 38.22 326 GLN A N 1
ATOM 2556 C CA . GLN A 1 326 ? 0.623 -33.105 10.472 1.00 38.22 326 GLN A CA 1
ATOM 2557 C C . GLN A 1 326 ? 1.045 -31.649 10.293 1.00 38.22 326 GLN A C 1
ATOM 2559 O O . GLN A 1 326 ? 1.607 -31.062 11.216 1.00 38.22 326 GLN A O 1
ATOM 2564 N N . ASP A 1 327 ? 0.826 -31.095 9.100 1.00 41.91 327 ASP A N 1
ATOM 2565 C CA . ASP A 1 327 ? 0.878 -29.649 8.907 1.00 41.91 327 ASP A CA 1
ATOM 2566 C C . ASP A 1 327 ? -0.146 -29.052 9.879 1.00 41.91 327 ASP A C 1
ATOM 2568 O O . ASP A 1 327 ? -1.359 -29.200 9.710 1.00 41.91 327 ASP A O 1
ATOM 2572 N N . THR A 1 328 ? 0.347 -28.449 10.960 1.00 42.50 328 THR A N 1
ATOM 2573 C CA . THR A 1 328 ? -0.429 -27.542 11.805 1.00 42.50 328 THR A CA 1
ATOM 2574 C C . THR A 1 328 ? -1.129 -26.565 10.877 1.00 42.50 328 THR A C 1
ATOM 2576 O O . THR A 1 328 ? -0.418 -25.942 10.092 1.00 42.50 328 THR A O 1
ATOM 2579 N N . ASN A 1 329 ? -2.468 -26.486 10.937 1.00 47.34 329 ASN A N 1
ATOM 2580 C CA . ASN A 1 329 ? -3.326 -25.588 10.151 1.00 47.34 329 ASN A CA 1
ATOM 2581 C C . ASN A 1 329 ? -2.547 -24.369 9.640 1.00 47.34 329 ASN A C 1
ATOM 2583 O O . ASN A 1 329 ? -2.341 -23.412 10.385 1.00 47.34 329 ASN A O 1
ATOM 2587 N N . SER A 1 330 ? -2.044 -24.435 8.406 1.00 56.34 330 SER A N 1
ATOM 2588 C CA . SER A 1 330 ? -1.274 -23.333 7.851 1.00 56.34 330 SER A CA 1
ATOM 2589 C C . SER A 1 330 ? -2.278 -22.254 7.474 1.00 56.34 330 SER A C 1
ATOM 2591 O O . SER A 1 330 ? -2.981 -22.374 6.470 1.00 56.34 330 SER A O 1
ATOM 2593 N N . GLU A 1 331 ? -2.411 -21.252 8.334 1.00 66.94 331 GLU A N 1
ATOM 2594 C CA . GLU A 1 331 ? -3.139 -20.033 8.017 1.00 66.94 331 GLU A CA 1
ATOM 2595 C C . GLU A 1 331 ? -2.413 -19.330 6.868 1.00 66.94 331 GLU A C 1
ATOM 2597 O O . GLU A 1 331 ? -1.240 -18.967 6.983 1.00 66.94 331 GLU A O 1
ATOM 2602 N N . GLU A 1 332 ? -3.096 -19.179 5.735 1.00 75.56 332 GLU A N 1
ATOM 2603 C CA . GLU A 1 332 ? -2.584 -18.420 4.598 1.00 75.56 332 GLU A CA 1
ATOM 2604 C C . GLU A 1 332 ? -3.154 -16.998 4.660 1.00 75.56 332 GLU A C 1
ATOM 2606 O O . GLU A 1 332 ? -4.345 -16.792 4.902 1.00 75.56 332 GLU A O 1
ATOM 2611 N N . MET A 1 333 ? -2.283 -16.006 4.473 1.00 78.94 333 MET A N 1
ATOM 2612 C CA . MET A 1 333 ? -2.650 -14.591 4.454 1.00 78.94 333 MET A CA 1
ATOM 2613 C C . MET A 1 333 ? -3.119 -14.194 3.063 1.00 78.94 333 MET A C 1
ATOM 2615 O O . MET A 1 333 ? -2.354 -14.290 2.105 1.00 78.94 333 MET A O 1
ATOM 2619 N N . VAL A 1 334 ? -4.346 -13.696 2.964 1.00 84.19 334 VAL A N 1
ATOM 2620 C CA . VAL A 1 334 ? -4.984 -13.376 1.683 1.00 84.19 334 VAL A CA 1
ATOM 2621 C C . VAL A 1 334 ? -5.442 -11.926 1.668 1.00 84.19 334 VAL A C 1
ATOM 2623 O O . VAL A 1 334 ? -5.986 -11.441 2.658 1.00 84.19 334 VAL A O 1
ATOM 2626 N N . VAL A 1 335 ? -5.251 -11.228 0.545 1.00 86.81 335 VAL A N 1
ATOM 2627 C CA . VAL A 1 335 ? -5.737 -9.851 0.360 1.00 86.81 335 VAL A CA 1
ATOM 2628 C C . VAL A 1 335 ? -7.249 -9.857 0.138 1.00 86.81 335 VAL A C 1
ATOM 2630 O O . VAL A 1 335 ? -7.711 -10.177 -0.947 1.00 86.81 335 VAL A O 1
ATOM 2633 N N . VAL A 1 336 ? -8.021 -9.458 1.145 1.00 87.88 336 VAL A N 1
ATOM 2634 C CA . VAL A 1 336 ? -9.498 -9.481 1.124 1.00 87.88 336 VAL A CA 1
ATOM 2635 C C . VAL A 1 336 ? -10.138 -8.137 0.766 1.00 87.88 336 VAL A C 1
ATOM 2637 O O . VAL A 1 336 ? -11.351 -8.055 0.557 1.00 87.88 336 VAL A O 1
ATOM 2640 N N . GLY A 1 337 ? -9.338 -7.073 0.704 1.00 89.12 337 GLY A N 1
ATOM 2641 C CA . GLY A 1 337 ? -9.832 -5.734 0.417 1.00 89.12 337 GLY A CA 1
ATOM 2642 C C . GLY A 1 337 ? -8.762 -4.655 0.508 1.00 89.12 337 GLY A C 1
ATOM 2643 O O . GLY A 1 337 ? -7.558 -4.929 0.543 1.00 89.12 337 GLY A O 1
ATOM 2644 N N . LYS A 1 338 ? -9.218 -3.406 0.571 1.00 91.19 338 LYS A N 1
ATOM 2645 C CA . LYS A 1 338 ? -8.387 -2.212 0.742 1.00 91.19 338 LYS A CA 1
ATOM 2646 C C . LYS A 1 338 ? -8.836 -1.399 1.945 1.00 91.19 338 LYS A C 1
ATOM 2648 O O . LYS A 1 338 ? -9.931 -1.588 2.466 1.00 91.19 338 LYS A O 1
ATOM 2653 N N . TRP A 1 339 ? -7.978 -0.492 2.393 1.00 92.31 339 TRP A N 1
ATOM 2654 C CA . TRP A 1 339 ? -8.330 0.440 3.456 1.00 92.31 339 TRP A CA 1
ATOM 2655 C C . TRP A 1 339 ? -7.765 1.835 3.209 1.00 92.31 339 TRP A C 1
ATOM 2657 O O . TRP A 1 339 ? -6.776 2.019 2.492 1.00 92.31 339 TRP A O 1
ATOM 2667 N N . SER A 1 340 ? -8.417 2.818 3.817 1.00 90.00 340 SER A N 1
ATOM 2668 C CA . SER A 1 340 ? -7.977 4.210 3.860 1.00 90.00 340 SER A CA 1
ATOM 2669 C C . SER A 1 340 ? -8.233 4.807 5.239 1.00 90.00 340 SER A C 1
ATOM 2671 O O . SER A 1 340 ? -9.098 4.331 5.980 1.00 90.00 340 SER A O 1
ATOM 2673 N N . ALA A 1 341 ? -7.505 5.872 5.557 1.00 88.38 341 ALA A N 1
ATOM 2674 C CA . ALA A 1 341 ? -7.677 6.634 6.783 1.00 88.38 341 ALA A CA 1
ATOM 2675 C C . ALA A 1 341 ? -7.767 8.126 6.487 1.00 88.38 341 ALA A C 1
ATOM 2677 O O . ALA A 1 341 ? -7.012 8.654 5.667 1.00 88.38 341 ALA A O 1
ATOM 2678 N N . THR A 1 342 ? -8.680 8.795 7.183 1.00 86.50 342 THR A N 1
ATOM 2679 C CA . THR A 1 342 ? -8.843 10.248 7.131 1.00 86.50 342 THR A CA 1
ATOM 2680 C C . THR A 1 342 ? -8.832 10.813 8.548 1.00 86.50 342 THR A C 1
ATOM 2682 O O . THR A 1 342 ? -9.531 10.264 9.407 1.00 86.50 342 THR A O 1
ATOM 2685 N N . PRO A 1 343 ? -8.062 11.880 8.817 1.00 84.25 343 PRO A N 1
ATOM 2686 C CA . PRO A 1 343 ? -8.056 12.508 10.133 1.00 84.25 343 PRO A CA 1
ATOM 2687 C C . PRO A 1 343 ? -9.422 13.134 10.412 1.00 84.25 343 PRO A C 1
ATOM 2689 O O . PRO A 1 343 ? -10.020 13.740 9.523 1.00 84.25 343 PRO A O 1
ATOM 2692 N N . LEU A 1 344 ? -9.904 12.987 11.644 1.00 83.88 344 LEU A N 1
ATOM 2693 C CA . LEU A 1 344 ? -11.044 13.738 12.154 1.00 83.88 344 LEU A CA 1
ATOM 2694 C C . LEU A 1 344 ? -10.463 14.909 12.942 1.00 83.88 344 LEU A C 1
ATOM 2696 O O . LEU A 1 344 ? -9.988 14.7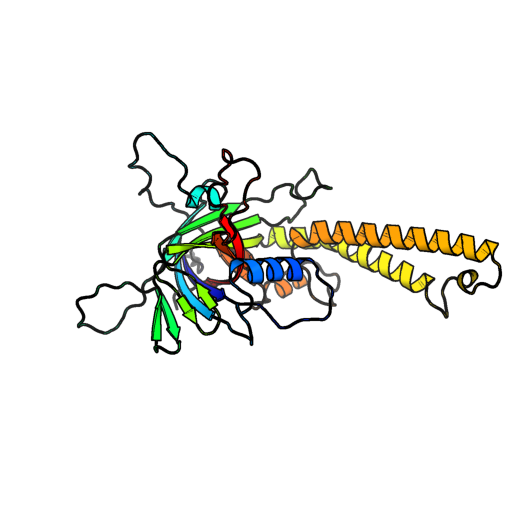38 14.064 1.00 83.88 344 LEU A O 1
ATOM 2700 N N . PHE A 1 345 ? -10.400 16.078 12.312 1.00 73.25 345 PHE A N 1
ATOM 2701 C CA . PHE A 1 345 ? -10.124 17.311 13.039 1.00 73.25 345 PHE A CA 1
ATOM 2702 C C . PHE A 1 345 ? -11.402 17.662 13.800 1.00 73.25 345 PHE A C 1
ATOM 2704 O O . PHE A 1 345 ? -12.472 17.575 13.203 1.00 73.25 345 PHE A O 1
ATOM 2711 N N . ASP A 1 346 ? -11.303 17.968 15.098 1.00 52.00 346 ASP A N 1
ATOM 2712 C CA . ASP A 1 346 ? -12.462 18.429 15.868 1.00 52.00 346 ASP A CA 1
ATOM 2713 C C . ASP A 1 346 ? -13.069 19.638 15.117 1.00 52.00 346 ASP A C 1
ATOM 2715 O O . ASP A 1 346 ? -12.381 20.645 14.926 1.00 52.00 346 ASP A O 1
ATOM 2719 N N . GLU A 1 347 ? -14.293 19.478 14.597 1.00 38.34 347 GLU A N 1
ATOM 2720 C CA . GLU A 1 347 ? -15.069 20.541 13.932 1.00 38.34 347 GLU A CA 1
ATOM 2721 C C . GLU A 1 347 ? -15.519 21.625 14.918 1.00 38.34 347 GLU A C 1
ATOM 2723 O O . GLU A 1 347 ? -15.864 21.282 16.076 1.00 38.34 347 GLU A O 1
#

Organism: NCBI:txid267567

Radius of gyration: 25.29 Å; chains: 1; bounding box: 57×77×84 Å

Sequence (347 aa):
SSSSQLTSPSPWSPGKWKLTLDFGVDEPKPDSSSLEQNENRIQLDKLLGDNWGAEGGRLVLPFEVIISSETSSTDKNGRGQANPSVEMTWLGGKPTGSIQCIPKETNDDESDDEQIHHATYINNKGEQRVQISPGLWRNEPPTPILPSFTKILSGQASSLRMYLKLVNSIERNTISIPEDQLLLLKSNTFRTTQYASGIQTVLPYQYAKEQSQQALEEQLNHETGDRRLDGSDLLETAAAYKDIAALVMERDERRRRWKEVEGVLPKISGPSIKIGRAATTEELLNDVKRWGIWPGDTELMTVERGVVLAAVSAKQKKQSIFPWMQDTNSEEMVVVGKWSATPLFDE

pLDDT: mean 75.15, std 17.8, range [26.86, 93.62]

Secondary structure (DSSP, 8-state):
-------S--TTS-EEEEEEEEES-SSS--SS--HHHHHHHHHHHHHH-TTTTGGG--EEEEEEEEEESSPPGGGGG--S--PPPHHHHHTTSS-SEEEEEPPPPP-----S------EEEEETTEEEEE-EEEEEEEEEPP----TT-SSPPTTPPEEEEEEEEE-S-EEETTEEE-TT-EEEEEEEEE-HHHHHHHHHHHHHHHHHHHHHHHHHHHHT-TTTS-GGGGSSSHHHHHHHHHHHHHHHHHHHHHHHHHHHHHTTSPPP--S---S-TTHHHHHHHT-TTTEEEE--SSS-EEEEPEEEEEEEE-SS----SSTT------EEEEEEEEEEEEE----